Protein AF-A0A2N2FU62-F1 (afdb_monomer)

Mean predicted aligned error: 11.65 Å

Solvent-accessible surface area (backbone atoms only — not comparable to full-atom values): 15126 Å² total; per-residue (Å²): 120,69,73,62,53,56,52,51,51,52,54,49,52,50,53,52,50,52,51,48,51,49,53,50,55,58,58,65,57,74,70,70,48,74,64,57,56,48,52,53,48,53,50,50,37,50,53,39,32,54,50,44,35,50,51,26,53,50,47,27,60,74,50,65,69,81,57,49,73,71,54,50,51,53,37,38,52,51,37,45,53,52,37,53,61,46,56,58,39,84,78,46,96,45,69,74,48,52,36,53,35,29,31,48,53,50,43,46,34,55,15,27,51,54,14,50,56,50,45,53,51,35,32,50,76,69,76,41,76,83,61,73,75,76,80,81,58,94,85,60,53,70,75,55,53,54,52,50,52,55,49,52,53,50,50,51,52,52,51,58,27,64,53,52,62,64,55,43,39,30,34,44,53,43,63,45,69,68,47,39,76,63,62,61,60,87,86,38,42,64,30,49,43,57,35,48,50,16,42,33,35,45,43,17,37,53,46,30,49,56,50,52,54,47,47,63,77,40,41,66,64,40,49,53,55,42,50,60,50,51,48,50,55,50,49,54,48,49,50,55,47,69,74,60,59,84,81,52,75,64,61,56,50,51,52,51,52,52,53,48,46,41,36,58,48,50,48,22,48,51,49,49,50,59,52,50,54,62,64,72,76,111

Nearest PDB structures (foldseek):
  8iyj-assembly1_W7  TM=1.424E-01  e=5.070E-01  Mus musculus
  8pr1-assembly1_A  TM=3.136E-01  e=6.709E+00  Homo sapiens
  9crw-assembly1_G  TM=2.145E-01  e=3.317E+00  Candida albicans
  8rjd-assembly1_7  TM=2.023E-01  e=7.031E+00  Canis lupus familiaris
  6h2x-assembly1_A  TM=1.216E-01  e=4.002E+00  Escherichia coli K-12

Sequence (282 aa):
MENSFNAALQQLNGKIEDLRQQKQAAASGTVSSPAAHAEERVRRMGEAHARILNDILAMHRKLATGIDPPTLDALATFLQECVEKVAKERSVPEVMLCCRSSILRRFHHEAGGGAWDEMERQLAAQNEAWPETTQRDPIEEEAGFERRRQLKYREMKNDFVNYELARSAQLIRGIERAWQADYPEPGTPLWRELVLEGVATALRARILQGYYERLLANKEKIVTRATELVGRELGALQAVLAEKNLTSLEDAHRVAITSGRVLDEVIPEIAWQVIREESAGR

Foldseek 3Di:
DVVVVVVVVVVVVVVVVVVVVVVVVVVVPDPCPPVNVVVVLVVLLVVLLVVLQVLLQVVCVLLVVVQHPVLLVVLLVLLVVLVVLLVVCVVDVDLVSLLVNLLLLLLLLVLLLVLVVVLCVSCVVSVHDQFDPDDDDPPDDPVVSVVVSVVVVVVVSVCSSNDDSVVLSCLLSVNPPVCSVPPDDPPDSVNRNSSSSNNSSSSSSVSSVVLVVVCVVCVVVLVVVLCVVVVVLVVVLVVVCVVPVPPDPVNVVVVVVSSSCSSNPVSSVSSVVSSVVVVVVD

Secondary structure (DSSP, 8-state):
-HHHHHHHHHHHHHHHHHHHHHHHHHHTS----HHHHHHHHHHHHHHHHHHHHHHHHHHHHHTT----HHHHHHHHHHHHHHHHHHHGGGG---HHHHHHHHHHHHHHHHHHHHHHHHHHHHHHHTT-------PPPTT--HHHHHHHHHHHHHHHHHHHHT--HHHHHHHTTT--HHHHHSPPPTTSHHHHHHHHHHHHHHHHHHHHHHHHHHHHHTHHHHHHHHHHHHHHHHHHHHHHHHHHT--SHHHHHHHHHHHHHIIIIIHHHHHHHHHHHHHH--

pLDDT: mean 82.32, std 13.34, range [43.38, 98.25]

Structure (mmCIF, N/CA/C/O backbone):
data_AF-A0A2N2FU62-F1
#
_entry.id   AF-A0A2N2FU62-F1
#
loop_
_atom_site.group_PDB
_atom_site.id
_atom_site.type_symbol
_atom_site.label_atom_id
_atom_site.label_alt_id
_atom_site.label_comp_id
_atom_site.label_asym_id
_atom_site.label_entity_id
_atom_site.label_seq_id
_atom_site.pdbx_PDB_ins_code
_atom_site.Cartn_x
_atom_site.Cartn_y
_atom_site.Cartn_z
_atom_site.occupancy
_atom_site.B_iso_or_equiv
_atom_site.auth_seq_id
_atom_site.auth_comp_id
_atom_site.auth_asym_id
_atom_site.auth_atom_id
_atom_site.pdbx_PDB_model_num
ATOM 1 N N . MET A 1 1 ? 78.244 31.859 -0.553 1.00 52.00 1 MET A N 1
ATOM 2 C CA . MET A 1 1 ? 77.155 30.854 -0.538 1.00 52.00 1 MET A CA 1
ATOM 3 C C . MET A 1 1 ? 75.778 31.460 -0.243 1.00 52.00 1 MET A C 1
ATOM 5 O O . MET A 1 1 ? 74.803 30.921 -0.742 1.00 52.00 1 MET A O 1
ATOM 9 N N . GLU A 1 2 ? 75.666 32.599 0.452 1.00 50.94 2 GLU A N 1
ATOM 10 C CA . GLU A 1 2 ? 74.369 33.240 0.772 1.00 50.94 2 GLU A CA 1
ATOM 11 C C . GLU A 1 2 ? 73.586 33.780 -0.445 1.00 50.94 2 GLU A C 1
ATOM 13 O O . GLU A 1 2 ? 72.358 33.706 -0.473 1.00 50.94 2 GLU A O 1
ATOM 18 N N . ASN A 1 3 ? 74.268 34.220 -1.511 1.00 55.41 3 ASN A N 1
ATOM 19 C CA . ASN A 1 3 ? 73.603 34.748 -2.715 1.00 55.41 3 ASN A CA 1
ATOM 20 C C . ASN A 1 3 ? 72.809 33.692 -3.510 1.00 55.41 3 ASN A C 1
ATOM 22 O O . ASN A 1 3 ? 71.855 34.037 -4.202 1.00 55.41 3 ASN A O 1
ATOM 26 N N . SER A 1 4 ? 73.158 32.405 -3.392 1.00 61.41 4 SER A N 1
ATOM 27 C CA . SER A 1 4 ? 72.454 31.318 -4.092 1.00 61.41 4 SER A CA 1
ATOM 28 C C . SER A 1 4 ? 71.141 30.932 -3.409 1.00 61.41 4 SER A C 1
ATOM 30 O O . SER A 1 4 ? 70.218 30.469 -4.074 1.00 61.41 4 SER A O 1
ATOM 32 N N . PHE A 1 5 ? 71.050 31.115 -2.091 1.00 58.50 5 PHE A N 1
ATOM 33 C CA . PHE A 1 5 ? 69.865 30.758 -1.315 1.00 58.50 5 PHE A CA 1
ATOM 34 C C . PHE A 1 5 ? 68.773 31.827 -1.437 1.00 58.50 5 PHE A C 1
ATOM 36 O O . PHE A 1 5 ? 67.608 31.503 -1.659 1.00 58.50 5 PHE A O 1
ATOM 43 N N . ASN A 1 6 ? 69.157 33.108 -1.414 1.00 68.81 6 ASN A N 1
ATOM 44 C CA . ASN A 1 6 ? 68.218 34.211 -1.636 1.00 68.81 6 ASN A CA 1
ATOM 45 C C . ASN A 1 6 ? 67.624 34.207 -3.054 1.00 68.81 6 ASN A C 1
ATOM 47 O O . ASN A 1 6 ? 66.432 34.462 -3.215 1.00 68.81 6 ASN A O 1
ATOM 51 N N . ALA A 1 7 ? 68.411 33.839 -4.071 1.00 74.19 7 ALA A N 1
ATOM 52 C CA . ALA A 1 7 ? 67.906 33.668 -5.434 1.00 74.19 7 ALA A CA 1
ATOM 53 C C . ALA A 1 7 ? 66.892 32.511 -5.538 1.00 74.19 7 ALA A C 1
ATOM 55 O O . ALA A 1 7 ? 65.864 32.639 -6.206 1.00 74.19 7 ALA A O 1
ATOM 56 N N . ALA A 1 8 ? 67.137 31.404 -4.827 1.00 72.00 8 ALA A N 1
ATOM 57 C CA . ALA A 1 8 ? 66.212 30.275 -4.769 1.00 72.00 8 ALA A CA 1
ATOM 58 C C . ALA A 1 8 ? 64.900 30.632 -4.044 1.00 72.00 8 ALA A C 1
ATOM 60 O O . ALA A 1 8 ? 63.825 30.253 -4.506 1.00 72.00 8 ALA A O 1
ATOM 61 N N . LEU A 1 9 ? 64.963 31.415 -2.961 1.00 69.06 9 LEU A N 1
ATOM 62 C CA . LEU A 1 9 ? 63.772 31.901 -2.255 1.00 69.06 9 LEU A CA 1
ATOM 63 C C . LEU A 1 9 ? 62.946 32.879 -3.097 1.00 69.06 9 LEU A C 1
ATOM 65 O O . LEU A 1 9 ? 61.718 32.810 -3.077 1.00 69.06 9 LEU A O 1
ATOM 69 N N . GLN A 1 10 ? 63.587 33.751 -3.878 1.00 77.06 10 GLN A N 1
ATOM 70 C CA . GLN A 1 10 ? 62.874 34.644 -4.795 1.00 77.06 10 GLN A CA 1
ATOM 71 C C . GLN A 1 10 ? 62.179 33.876 -5.924 1.00 77.06 10 GLN A C 1
ATOM 73 O O . GLN A 1 10 ? 61.022 34.162 -6.227 1.00 77.06 10 GLN A O 1
ATOM 78 N N . GLN A 1 11 ? 62.827 32.856 -6.497 1.00 79.81 11 GLN A N 1
ATOM 79 C CA . GLN A 1 11 ? 62.178 31.979 -7.478 1.00 79.81 11 GLN A CA 1
ATOM 80 C C . GLN A 1 11 ? 61.025 31.170 -6.876 1.00 79.81 11 GLN A C 1
ATOM 82 O O . GLN A 1 11 ? 60.003 30.978 -7.536 1.00 79.81 11 GLN A O 1
ATOM 87 N N . LEU A 1 12 ? 61.165 30.703 -5.632 1.00 75.56 12 LEU A N 1
ATOM 88 C CA . LEU A 1 12 ? 60.104 29.976 -4.939 1.00 75.56 12 LEU A CA 1
ATOM 89 C C . LEU A 1 12 ? 58.898 30.885 -4.669 1.00 75.56 12 LEU A C 1
ATOM 91 O O . LEU A 1 12 ? 57.770 30.491 -4.947 1.00 75.56 12 LEU A O 1
ATOM 95 N N . ASN A 1 13 ? 59.133 32.114 -4.204 1.00 73.62 13 ASN A N 1
ATOM 96 C CA . ASN A 1 13 ? 58.072 33.094 -3.973 1.00 73.62 13 ASN A CA 1
ATOM 97 C C . ASN A 1 13 ? 57.379 33.511 -5.276 1.00 73.62 13 ASN A C 1
ATOM 99 O O . ASN A 1 13 ? 56.156 33.602 -5.291 1.00 73.62 13 ASN A O 1
ATOM 103 N N . GLY A 1 14 ? 58.127 33.672 -6.374 1.00 82.88 14 GLY A N 1
ATOM 104 C CA . GLY A 1 14 ? 57.550 33.904 -7.702 1.00 82.88 14 GLY A CA 1
ATOM 105 C C . GLY A 1 14 ? 56.628 32.762 -8.137 1.00 82.88 14 GLY A C 1
ATOM 106 O O . GLY A 1 14 ? 55.477 32.999 -8.482 1.00 82.88 14 GLY A O 1
ATOM 107 N N . LYS A 1 15 ? 57.074 31.505 -7.996 1.00 80.88 15 LYS A N 1
ATOM 108 C CA . LYS A 1 15 ? 56.244 30.328 -8.310 1.00 80.88 15 LYS A CA 1
ATOM 109 C C . LYS A 1 15 ? 55.014 30.192 -7.410 1.00 80.88 15 LYS A C 1
ATOM 111 O O . LYS A 1 15 ? 53.978 29.723 -7.872 1.00 80.88 15 LYS A O 1
ATOM 116 N N . ILE A 1 16 ? 55.117 30.559 -6.132 1.00 75.62 16 ILE A N 1
ATOM 117 C CA . ILE A 1 16 ? 53.976 30.557 -5.204 1.00 75.62 16 ILE A CA 1
ATOM 118 C C . ILE A 1 16 ? 52.949 31.609 -5.627 1.00 75.62 16 ILE A C 1
ATOM 120 O O . ILE A 1 16 ? 51.749 31.336 -5.574 1.00 75.62 16 ILE A O 1
ATOM 124 N N . GLU A 1 17 ? 53.403 32.779 -6.067 1.00 77.44 17 GLU A N 1
ATOM 125 C CA . GLU A 1 17 ? 52.515 33.847 -6.512 1.00 77.44 17 GLU A CA 1
ATOM 126 C C . GLU A 1 17 ? 51.862 33.515 -7.859 1.00 77.44 17 GLU A C 1
ATOM 128 O O . GLU A 1 17 ? 50.651 33.674 -7.997 1.00 77.44 17 GLU A O 1
ATOM 133 N N . ASP A 1 18 ? 52.600 32.904 -8.789 1.00 79.38 18 ASP A N 1
ATOM 134 C CA . ASP A 1 18 ? 52.051 32.380 -10.046 1.00 79.38 18 ASP A CA 1
ATOM 135 C C . ASP A 1 18 ? 51.005 31.281 -9.792 1.00 79.38 18 ASP A C 1
ATOM 137 O O . ASP A 1 18 ? 49.941 31.271 -10.410 1.00 79.38 18 ASP A O 1
ATOM 141 N N . LEU A 1 19 ? 51.253 30.378 -8.834 1.00 74.00 19 LEU A N 1
ATOM 142 C CA . LEU A 1 19 ? 50.283 29.354 -8.427 1.00 74.00 19 LEU A CA 1
ATOM 143 C C . LEU A 1 19 ? 49.054 29.963 -7.742 1.00 74.00 19 LEU A C 1
ATOM 145 O O . LEU A 1 19 ? 47.944 29.461 -7.922 1.00 74.00 19 LEU A O 1
ATOM 149 N N . ARG A 1 20 ? 49.213 31.047 -6.974 1.00 72.25 20 ARG A N 1
ATOM 150 C CA . ARG A 1 20 ? 48.085 31.787 -6.387 1.00 72.25 20 ARG A CA 1
ATOM 151 C C . ARG A 1 20 ? 47.267 32.503 -7.450 1.00 72.25 20 ARG A C 1
ATOM 153 O O . ARG A 1 20 ? 46.043 32.413 -7.399 1.00 72.25 20 ARG A O 1
ATOM 160 N N . GLN A 1 21 ? 47.915 33.135 -8.424 1.00 73.00 21 GLN A N 1
ATOM 161 C CA . GLN A 1 21 ? 47.249 33.792 -9.546 1.00 73.00 21 GLN A CA 1
ATOM 162 C C . GLN A 1 21 ? 46.560 32.779 -10.464 1.00 73.00 21 GLN A C 1
ATOM 164 O O . GLN A 1 21 ? 45.421 33.008 -10.856 1.00 73.00 21 GLN A O 1
ATOM 169 N N . GLN A 1 22 ? 47.160 31.613 -10.723 1.00 69.81 22 GLN A N 1
ATOM 170 C CA . GLN A 1 22 ? 46.500 30.515 -11.438 1.00 69.81 22 GLN A CA 1
ATOM 171 C C . GLN A 1 22 ? 45.321 29.941 -10.651 1.00 69.81 22 GLN A C 1
ATOM 173 O O . GLN A 1 22 ? 44.282 29.656 -11.238 1.00 69.81 22 GLN A O 1
ATOM 178 N N . LYS A 1 23 ? 45.429 29.812 -9.323 1.00 67.00 23 LYS A N 1
ATOM 179 C CA . LYS A 1 23 ? 44.325 29.345 -8.472 1.00 67.00 23 LYS A CA 1
ATOM 180 C C . LYS A 1 23 ? 43.195 30.377 -8.378 1.00 67.00 23 LYS A C 1
ATOM 182 O O . LYS A 1 23 ? 42.033 29.987 -8.345 1.00 67.00 23 LYS A O 1
ATOM 187 N N . GLN A 1 24 ? 43.510 31.673 -8.385 1.00 62.44 24 GLN A N 1
ATOM 188 C CA . GLN A 1 24 ? 42.523 32.752 -8.478 1.00 62.44 24 GLN A CA 1
ATOM 189 C C . GLN A 1 24 ? 41.897 32.837 -9.874 1.00 62.44 24 GLN A C 1
ATOM 191 O O . GLN A 1 24 ? 40.687 32.973 -9.968 1.00 62.44 24 GLN A O 1
ATOM 196 N N . ALA A 1 25 ? 42.663 32.671 -10.953 1.00 58.34 25 ALA A N 1
ATOM 197 C CA . ALA A 1 25 ? 42.137 32.616 -12.317 1.00 58.34 25 ALA A CA 1
ATOM 198 C C . ALA A 1 25 ? 41.270 31.365 -12.557 1.00 58.34 25 ALA A C 1
ATOM 200 O O . ALA A 1 25 ? 40.240 31.453 -13.219 1.00 58.34 25 ALA A O 1
ATOM 201 N N . ALA A 1 26 ? 41.627 30.225 -11.954 1.00 55.66 26 ALA A N 1
ATOM 202 C CA . ALA A 1 26 ? 40.809 29.012 -11.940 1.00 55.66 26 ALA A CA 1
ATOM 203 C C . ALA A 1 26 ? 39.547 29.166 -11.071 1.00 55.66 26 ALA A C 1
ATOM 205 O O . ALA A 1 26 ? 38.505 28.620 -11.419 1.00 55.66 26 ALA A O 1
ATOM 206 N N . ALA A 1 27 ? 39.603 29.947 -9.985 1.00 52.25 27 ALA A N 1
ATOM 207 C CA . ALA A 1 27 ? 38.429 30.322 -9.190 1.00 52.25 27 ALA A CA 1
ATOM 208 C C . ALA A 1 27 ? 37.544 31.382 -9.881 1.00 52.25 27 ALA A C 1
ATOM 210 O O . ALA A 1 27 ? 36.356 31.466 -9.589 1.00 52.25 27 ALA A O 1
ATOM 211 N N . SER A 1 28 ? 38.089 32.154 -10.824 1.00 49.56 28 SER A N 1
ATOM 212 C CA . SER A 1 28 ? 37.343 33.065 -11.707 1.00 49.56 28 SER A CA 1
ATOM 213 C C . SER A 1 28 ? 36.690 32.349 -12.898 1.00 49.56 28 SER A C 1
ATOM 215 O O . SER A 1 28 ? 35.919 32.959 -13.640 1.00 49.56 28 SER A O 1
ATOM 217 N N . GLY A 1 29 ? 36.958 31.052 -13.083 1.00 48.25 29 GLY A N 1
ATOM 218 C CA . GLY A 1 29 ? 36.227 30.187 -14.000 1.00 48.25 29 GLY A CA 1
ATOM 219 C C . GLY A 1 29 ? 34.838 29.885 -13.446 1.00 48.25 29 GLY A C 1
ATOM 220 O O . GLY A 1 29 ? 34.670 28.925 -12.709 1.00 48.25 29 GLY A O 1
ATOM 221 N N . THR A 1 30 ? 33.864 30.732 -13.789 1.00 51.00 30 THR A N 1
ATOM 222 C CA . THR A 1 30 ? 32.414 30.568 -13.565 1.00 51.00 30 THR A CA 1
ATOM 223 C C . THR A 1 30 ? 32.068 29.821 -12.273 1.00 51.00 30 THR A C 1
ATOM 225 O O . THR A 1 30 ? 31.611 28.677 -12.300 1.00 51.00 30 THR A O 1
ATOM 228 N N . VAL A 1 31 ? 32.254 30.474 -11.122 1.00 46.09 31 VAL A N 1
ATOM 229 C CA . VAL A 1 31 ? 31.612 30.020 -9.883 1.00 46.09 31 VAL A CA 1
ATOM 230 C C . VAL A 1 31 ? 30.110 30.163 -10.112 1.00 46.09 31 VAL A C 1
ATOM 232 O O . VAL A 1 31 ? 29.552 31.252 -9.983 1.00 46.09 31 VAL A O 1
ATOM 235 N N . SER A 1 32 ? 29.453 29.075 -10.520 1.00 55.50 32 SER A N 1
ATOM 236 C CA . SER A 1 32 ? 28.001 28.996 -10.439 1.00 55.50 32 SER A CA 1
ATOM 237 C C . SER A 1 32 ? 27.632 29.319 -8.998 1.00 55.50 32 SER A C 1
ATOM 239 O O . SER A 1 32 ? 28.119 28.688 -8.057 1.00 55.50 32 SER A O 1
ATOM 241 N N . SER A 1 33 ? 26.832 30.368 -8.822 1.00 66.50 33 SER A N 1
ATOM 242 C CA . SER A 1 33 ? 26.353 30.772 -7.506 1.00 66.50 33 SER A CA 1
ATOM 243 C C . SER A 1 33 ? 25.746 29.551 -6.796 1.00 66.50 33 SER A C 1
ATOM 245 O O . SER A 1 33 ? 25.088 28.740 -7.455 1.00 66.50 33 SER A O 1
ATOM 247 N N . PRO A 1 34 ? 25.897 29.402 -5.469 1.00 66.12 34 PRO A N 1
ATOM 248 C CA . PRO A 1 34 ? 25.174 28.389 -4.699 1.00 66.12 34 PRO A CA 1
ATOM 249 C C . PRO A 1 34 ? 23.669 28.344 -5.021 1.00 66.12 34 PRO A C 1
ATOM 251 O O . PRO A 1 34 ? 23.074 27.270 -4.995 1.00 66.12 34 PRO A O 1
ATOM 254 N N . ALA A 1 35 ? 23.080 29.485 -5.405 1.00 70.69 35 ALA A N 1
ATOM 255 C CA . ALA A 1 35 ? 21.709 29.580 -5.903 1.00 70.69 35 ALA A CA 1
ATOM 256 C C . ALA A 1 35 ? 21.507 28.880 -7.263 1.00 70.69 35 ALA A C 1
ATOM 258 O O . ALA A 1 35 ? 20.583 28.087 -7.397 1.00 70.69 35 ALA A O 1
ATOM 259 N N . ALA A 1 36 ? 22.408 29.069 -8.232 1.00 72.19 36 ALA A N 1
ATOM 260 C CA . ALA A 1 36 ? 22.348 28.403 -9.539 1.00 72.19 36 ALA A CA 1
ATOM 261 C C . ALA A 1 36 ? 22.524 26.877 -9.418 1.00 72.19 36 ALA A C 1
ATOM 263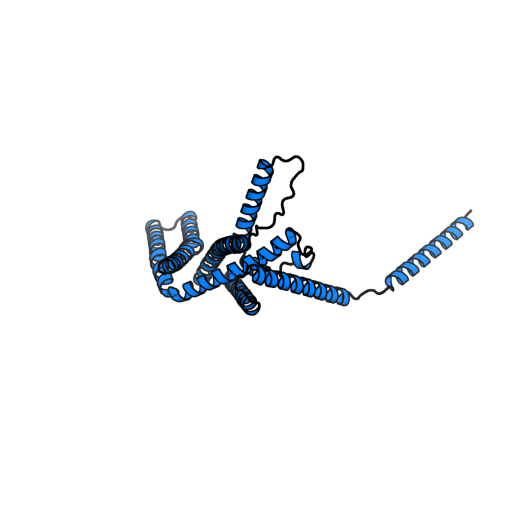 O O . ALA A 1 36 ? 21.843 26.103 -10.089 1.00 72.19 36 ALA A O 1
ATOM 264 N N . HIS A 1 37 ? 23.388 26.422 -8.505 1.00 72.19 37 HIS A N 1
ATOM 265 C CA . HIS A 1 37 ? 23.520 24.996 -8.190 1.00 72.19 37 HIS A CA 1
ATOM 266 C C . HIS A 1 37 ? 22.289 24.416 -7.476 1.00 72.19 37 HIS A C 1
ATOM 268 O O . HIS A 1 37 ? 21.992 23.230 -7.640 1.00 72.19 37 HIS A O 1
ATOM 274 N N . ALA A 1 38 ? 21.584 25.217 -6.674 1.00 75.62 38 ALA A N 1
ATOM 275 C CA . ALA A 1 38 ? 20.338 24.809 -6.033 1.00 75.62 38 ALA A CA 1
ATOM 276 C C . ALA A 1 38 ? 19.184 24.727 -7.046 1.00 75.62 38 ALA A C 1
ATOM 278 O O . ALA A 1 38 ? 18.473 23.724 -7.069 1.00 75.62 38 ALA A O 1
ATOM 279 N N . GLU A 1 39 ? 19.045 25.721 -7.923 1.00 80.62 39 GLU A N 1
ATOM 280 C CA . GLU A 1 39 ? 18.038 25.751 -8.992 1.00 80.62 39 GLU A CA 1
ATOM 281 C C . GLU A 1 39 ? 18.207 24.584 -9.969 1.00 80.62 39 GLU A C 1
ATOM 283 O O . GLU A 1 39 ? 17.247 23.865 -10.248 1.00 80.62 39 GLU A O 1
ATOM 288 N N . GLU A 1 40 ? 19.435 24.316 -10.417 1.00 79.50 40 GLU A N 1
ATOM 289 C CA . GLU A 1 40 ? 19.724 23.184 -11.304 1.00 79.50 40 GLU A CA 1
ATOM 290 C C . GLU A 1 40 ? 19.412 21.834 -10.636 1.00 79.50 40 GLU A C 1
ATOM 292 O O . GLU A 1 40 ? 18.930 20.905 -11.287 1.00 79.50 40 GLU A O 1
ATOM 297 N N . ARG A 1 41 ? 19.627 21.718 -9.319 1.00 77.50 41 ARG A N 1
ATOM 298 C CA . ARG A 1 41 ? 19.262 20.514 -8.561 1.00 77.50 41 ARG A CA 1
ATOM 299 C C . ARG A 1 41 ? 17.749 20.328 -8.500 1.00 77.50 41 ARG A C 1
ATOM 301 O O . ARG A 1 41 ? 17.273 19.224 -8.749 1.00 77.50 41 ARG A O 1
ATOM 308 N N . VAL A 1 42 ? 17.001 21.394 -8.210 1.00 81.06 42 VAL A N 1
ATOM 309 C CA . VAL A 1 42 ? 15.529 21.370 -8.194 1.00 81.06 42 VAL A CA 1
ATOM 310 C C . VAL A 1 42 ? 14.981 21.003 -9.574 1.00 81.06 42 VAL A C 1
ATOM 312 O O . VAL A 1 42 ? 14.097 20.152 -9.665 1.00 81.06 42 VAL A O 1
ATOM 315 N N . ARG A 1 43 ? 15.547 21.568 -10.649 1.00 82.94 43 ARG A N 1
ATOM 316 C CA . ARG A 1 43 ? 15.161 21.248 -12.030 1.00 82.94 43 ARG A CA 1
ATOM 317 C C . ARG A 1 43 ? 15.363 19.765 -12.346 1.00 82.94 43 ARG A C 1
ATOM 319 O O . ARG A 1 43 ? 14.419 19.108 -12.774 1.00 82.94 43 ARG A O 1
ATOM 326 N N . ARG A 1 44 ? 16.554 19.216 -12.071 1.00 79.94 44 ARG A N 1
ATOM 327 C CA . ARG A 1 44 ? 16.853 17.788 -12.302 1.00 79.94 44 ARG A CA 1
ATOM 328 C C . ARG A 1 44 ? 15.938 16.861 -11.508 1.00 79.94 44 ARG A C 1
ATOM 330 O O . ARG A 1 44 ? 15.476 15.861 -12.047 1.00 79.94 44 ARG A O 1
ATOM 337 N N . MET A 1 45 ? 15.647 17.201 -10.252 1.00 79.06 45 MET A N 1
ATOM 338 C CA . MET A 1 45 ? 14.704 16.435 -9.431 1.00 79.06 45 MET A CA 1
ATOM 339 C C . MET A 1 45 ? 13.285 16.474 -10.014 1.00 79.06 45 MET A C 1
ATOM 341 O O . MET A 1 45 ? 12.612 15.446 -10.044 1.00 79.06 45 MET A O 1
ATOM 345 N N . GLY A 1 46 ? 12.845 17.632 -10.517 1.00 82.25 46 GLY A N 1
ATOM 346 C CA . GLY A 1 46 ? 11.555 17.780 -11.193 1.00 82.25 46 GLY A CA 1
ATOM 347 C C . GLY A 1 46 ? 11.457 16.946 -12.473 1.00 82.25 46 GLY A C 1
ATOM 348 O O . GLY A 1 46 ? 10.462 16.253 -12.678 1.00 82.25 46 GLY A O 1
ATOM 349 N N . GLU A 1 47 ? 12.505 16.949 -13.298 1.00 86.12 47 GLU A N 1
ATOM 350 C CA . GLU A 1 47 ? 12.581 16.146 -14.527 1.00 86.12 47 GLU A CA 1
ATOM 351 C C . GLU A 1 47 ? 12.586 14.644 -14.236 1.00 86.12 47 GLU A C 1
ATOM 353 O O . GLU A 1 47 ? 11.858 13.884 -14.879 1.00 86.12 47 GLU A O 1
ATOM 358 N N . ALA A 1 48 ? 13.354 14.212 -13.231 1.00 84.38 48 ALA A N 1
ATOM 359 C CA . ALA A 1 48 ? 13.366 12.823 -12.791 1.00 84.38 48 ALA A CA 1
ATOM 360 C C . ALA A 1 48 ? 11.982 12.387 -12.289 1.00 84.38 48 ALA A C 1
ATOM 362 O O . ALA A 1 48 ? 11.483 11.350 -12.717 1.00 84.38 48 ALA A O 1
ATOM 363 N N . HIS A 1 49 ? 11.331 13.198 -11.453 1.00 86.06 49 HIS A N 1
ATOM 364 C CA . HIS A 1 49 ? 9.991 12.911 -10.943 1.00 86.06 49 HIS A CA 1
ATOM 365 C C . HIS A 1 49 ? 8.948 12.823 -12.066 1.00 86.06 49 HIS A C 1
ATOM 367 O O . HIS A 1 49 ? 8.174 11.869 -12.103 1.00 86.06 49 HIS A O 1
ATOM 373 N N . ALA A 1 50 ? 8.958 13.759 -13.021 1.00 89.31 50 ALA A N 1
ATOM 374 C CA . ALA A 1 50 ? 8.048 13.723 -14.165 1.00 89.31 50 ALA A CA 1
ATOM 375 C C . ALA A 1 50 ? 8.237 12.453 -15.010 1.00 89.31 50 ALA A C 1
ATOM 377 O O . ALA A 1 50 ? 7.261 11.839 -15.440 1.00 89.31 50 ALA A O 1
ATOM 378 N N . ARG A 1 51 ? 9.489 12.028 -15.218 1.00 91.00 51 ARG A N 1
ATOM 379 C CA . ARG A 1 51 ? 9.806 10.779 -15.921 1.00 91.00 51 ARG A CA 1
ATOM 380 C C . ARG A 1 51 ? 9.276 9.554 -15.174 1.00 91.00 51 ARG A C 1
ATOM 382 O O . ARG A 1 51 ? 8.591 8.745 -15.788 1.00 91.00 51 ARG A O 1
ATOM 389 N N . ILE A 1 52 ? 9.524 9.455 -13.866 1.00 91.94 52 ILE A N 1
ATOM 390 C CA . ILE A 1 52 ? 9.035 8.338 -13.041 1.00 91.94 52 ILE A CA 1
ATOM 391 C C . ILE A 1 52 ? 7.506 8.255 -13.098 1.00 91.94 52 ILE A C 1
ATOM 393 O O . ILE A 1 52 ? 6.945 7.184 -13.326 1.00 91.94 52 ILE A O 1
ATOM 397 N N . LEU A 1 53 ? 6.823 9.391 -12.934 1.00 93.31 53 LEU A N 1
ATOM 398 C CA . LEU A 1 53 ? 5.366 9.453 -12.991 1.00 93.31 53 LEU A CA 1
ATOM 399 C C . LEU A 1 53 ? 4.832 8.991 -14.354 1.00 93.31 53 LEU A C 1
ATOM 401 O O . LEU A 1 53 ? 3.863 8.235 -14.414 1.00 93.31 53 LEU A O 1
ATOM 405 N N . ASN A 1 54 ? 5.476 9.404 -15.446 1.00 95.12 54 ASN A N 1
ATOM 406 C CA . ASN A 1 54 ? 5.105 8.964 -16.790 1.00 95.12 54 ASN A CA 1
ATOM 407 C C . ASN A 1 54 ? 5.275 7.451 -16.974 1.00 95.12 54 ASN A C 1
ATOM 409 O O . ASN A 1 54 ? 4.404 6.823 -17.580 1.00 95.12 54 ASN A O 1
ATOM 413 N N . ASP A 1 55 ? 6.339 6.860 -16.426 1.00 95.69 55 ASP A N 1
ATOM 414 C CA . ASP A 1 55 ? 6.576 5.415 -16.482 1.00 95.69 55 ASP A CA 1
ATOM 415 C C . ASP A 1 55 ? 5.532 4.638 -15.660 1.00 95.69 55 ASP A C 1
ATOM 417 O O . ASP A 1 55 ? 4.979 3.646 -16.144 1.00 95.69 55 ASP A O 1
ATOM 421 N N . ILE A 1 56 ? 5.167 5.136 -14.472 1.00 96.12 56 ILE A N 1
ATOM 422 C CA . ILE A 1 56 ? 4.069 4.593 -13.649 1.00 96.12 56 ILE A CA 1
ATOM 423 C C . ILE A 1 56 ? 2.740 4.645 -14.417 1.00 96.12 56 ILE A C 1
ATOM 425 O O . ILE A 1 56 ? 2.039 3.638 -14.523 1.00 96.12 56 ILE A O 1
ATOM 429 N N . LEU A 1 57 ? 2.399 5.786 -15.022 1.00 96.94 57 LEU A N 1
ATOM 430 C CA . LEU A 1 57 ? 1.172 5.945 -15.813 1.00 96.94 57 LEU A CA 1
ATOM 431 C C . LEU A 1 57 ? 1.170 5.082 -17.085 1.00 96.94 57 LEU A C 1
ATOM 433 O O . LEU A 1 57 ? 0.129 4.568 -17.504 1.00 96.94 57 LEU A O 1
ATOM 437 N N . ALA A 1 58 ? 2.323 4.906 -17.730 1.00 96.81 58 ALA A N 1
ATOM 438 C CA . ALA A 1 58 ? 2.467 3.986 -18.852 1.00 96.81 58 ALA A CA 1
ATOM 439 C C . ALA A 1 58 ? 2.235 2.535 -18.409 1.00 96.81 58 ALA A C 1
ATOM 441 O O . ALA A 1 58 ? 1.501 1.806 -19.081 1.00 96.81 58 ALA A O 1
ATOM 442 N N . MET A 1 59 ? 2.774 2.138 -17.255 1.00 96.19 59 MET A N 1
ATOM 443 C CA . MET A 1 59 ? 2.566 0.803 -16.699 1.00 96.19 59 MET A CA 1
ATOM 444 C C . MET A 1 59 ? 1.110 0.571 -16.277 1.00 96.19 59 MET A C 1
ATOM 446 O O . MET A 1 59 ? 0.559 -0.488 -16.570 1.00 96.19 59 MET A O 1
ATOM 450 N N . HIS A 1 60 ? 0.438 1.572 -15.697 1.00 97.19 60 HIS A N 1
ATOM 451 C CA . HIS A 1 60 ? -0.996 1.500 -15.395 1.00 97.19 60 HIS A CA 1
ATOM 452 C C . HIS A 1 60 ? -1.850 1.187 -16.628 1.00 97.19 60 HIS A C 1
ATOM 454 O O . HIS A 1 60 ? -2.782 0.379 -16.540 1.00 97.19 60 HIS A O 1
ATOM 460 N N . ARG A 1 61 ? -1.522 1.813 -17.769 1.00 97.06 61 ARG A N 1
ATOM 461 C CA . ARG A 1 61 ? -2.170 1.556 -19.064 1.00 97.06 61 ARG A CA 1
ATOM 462 C C . ARG A 1 61 ? -1.843 0.161 -19.587 1.00 97.06 61 ARG A C 1
ATOM 464 O O . ARG A 1 61 ? -2.754 -0.548 -19.999 1.00 97.06 61 ARG A O 1
ATOM 471 N N . LYS A 1 62 ? -0.570 -0.241 -19.532 1.00 96.25 62 LYS A N 1
ATOM 472 C CA . LYS A 1 62 ? -0.105 -1.561 -19.982 1.00 96.25 62 LYS A CA 1
ATOM 473 C C . LYS A 1 62 ? -0.786 -2.706 -19.228 1.00 96.25 62 LYS A C 1
ATOM 475 O O . LYS A 1 62 ? -1.227 -3.664 -19.846 1.00 96.25 62 LYS A O 1
ATOM 480 N N . LEU A 1 63 ? -0.902 -2.586 -17.908 1.00 95.94 63 LEU A N 1
ATOM 481 C CA . LEU A 1 63 ? -1.539 -3.587 -17.047 1.00 95.94 63 LEU A CA 1
ATOM 482 C C . LEU A 1 63 ? -3.070 -3.471 -17.005 1.00 95.94 63 LEU A C 1
ATOM 484 O O . LEU A 1 63 ? -3.714 -4.216 -16.273 1.00 95.94 63 LEU A O 1
ATOM 488 N N . ALA A 1 64 ? -3.658 -2.535 -17.762 1.00 95.38 64 ALA A N 1
ATOM 489 C CA . ALA A 1 64 ? -5.099 -2.286 -17.812 1.00 95.38 64 ALA A CA 1
ATOM 490 C C . ALA A 1 64 ? -5.744 -2.109 -16.421 1.00 95.38 64 ALA A C 1
ATOM 492 O O . ALA A 1 64 ? -6.868 -2.536 -16.173 1.00 95.38 64 ALA A O 1
ATOM 493 N N . THR A 1 65 ? -5.042 -1.436 -15.505 1.00 95.75 65 THR A N 1
ATOM 494 C CA . THR A 1 65 ? -5.473 -1.292 -14.098 1.00 95.75 65 THR A CA 1
ATOM 495 C C . THR A 1 65 ? -6.737 -0.443 -13.911 1.00 95.75 65 THR A C 1
ATOM 497 O O . THR A 1 65 ? -7.337 -0.452 -12.831 1.00 95.75 65 THR A O 1
ATOM 500 N N . GLY A 1 66 ? -7.112 0.335 -14.934 1.00 95.62 66 GLY A N 1
ATOM 501 C CA . GLY A 1 66 ? -8.209 1.305 -14.899 1.00 95.62 66 GLY A CA 1
ATOM 502 C C . GLY A 1 66 ? -7.901 2.593 -14.126 1.00 95.62 66 GLY A C 1
ATOM 503 O O . GLY A 1 66 ? -8.810 3.381 -13.904 1.00 95.62 66 GLY A O 1
ATOM 504 N N . ILE A 1 67 ? -6.653 2.807 -13.695 1.00 97.06 67 ILE A N 1
ATOM 505 C CA . ILE A 1 67 ? -6.228 4.035 -13.008 1.00 97.06 67 ILE A CA 1
ATOM 506 C C . ILE A 1 67 ? -5.658 5.002 -14.050 1.00 97.06 67 ILE A C 1
ATOM 508 O O . ILE A 1 67 ? -4.616 4.742 -14.654 1.00 97.06 67 ILE A O 1
ATOM 512 N N . ASP A 1 68 ? -6.368 6.105 -14.272 1.00 96.81 68 ASP A N 1
ATOM 513 C CA . ASP A 1 68 ? -5.950 7.215 -15.129 1.00 96.81 68 ASP A CA 1
ATOM 514 C C . ASP A 1 68 ? -5.251 8.324 -14.306 1.00 96.81 68 ASP A C 1
ATOM 516 O O . ASP A 1 68 ? -5.210 8.237 -13.074 1.00 96.81 68 ASP A O 1
ATOM 520 N N . PRO A 1 69 ? -4.657 9.359 -14.939 1.00 96.62 69 PRO A N 1
ATOM 521 C CA . PRO A 1 69 ? -3.942 10.399 -14.198 1.00 96.62 69 PRO A CA 1
ATOM 522 C C . PRO A 1 69 ? -4.803 11.133 -13.149 1.00 96.62 69 PRO A C 1
ATOM 524 O O . PRO A 1 69 ? -4.352 11.235 -12.009 1.00 96.62 69 PRO A O 1
ATOM 527 N N . PRO A 1 70 ? -6.047 11.572 -13.447 1.00 97.38 70 PRO A N 1
ATOM 528 C CA . PRO A 1 70 ? -6.912 12.185 -12.435 1.00 97.38 70 PRO A CA 1
ATOM 529 C C . PRO A 1 70 ? -7.216 11.261 -11.249 1.00 97.38 70 PRO A C 1
ATOM 531 O O . PRO A 1 70 ? -7.220 11.708 -10.101 1.00 97.38 70 PRO A O 1
ATOM 534 N N . THR A 1 71 ? -7.439 9.969 -11.505 1.00 97.44 71 THR A N 1
ATOM 535 C CA . THR A 1 71 ? -7.671 8.976 -10.450 1.00 97.44 71 THR A CA 1
ATOM 536 C C . THR A 1 71 ? -6.421 8.779 -9.602 1.00 97.44 71 THR A C 1
ATOM 538 O O . THR A 1 71 ? -6.514 8.780 -8.376 1.00 97.44 71 THR A O 1
ATOM 541 N N . LEU A 1 72 ? -5.244 8.651 -10.223 1.00 96.75 72 LEU A N 1
ATOM 542 C CA . LEU A 1 72 ? -3.974 8.542 -9.502 1.00 96.75 72 LEU A CA 1
ATOM 543 C C . LEU A 1 72 ? -3.755 9.755 -8.589 1.00 96.75 72 LEU A C 1
ATOM 545 O O . LEU A 1 72 ? -3.334 9.603 -7.442 1.00 96.75 72 LEU A O 1
ATOM 549 N N . ASP A 1 73 ? -4.099 10.949 -9.072 1.00 95.56 73 ASP A N 1
ATOM 550 C CA . ASP A 1 73 ? -3.979 12.178 -8.302 1.00 95.56 73 ASP A CA 1
ATOM 551 C C . ASP A 1 73 ? -4.932 12.233 -7.107 1.00 95.56 73 ASP A C 1
ATOM 553 O O . ASP A 1 73 ? -4.516 12.599 -6.005 1.00 95.56 73 ASP A O 1
ATOM 557 N N . ALA A 1 74 ? -6.187 11.823 -7.295 1.00 97.50 74 ALA A N 1
ATOM 558 C CA . ALA A 1 74 ? -7.153 11.718 -6.208 1.00 97.50 74 ALA A CA 1
ATOM 559 C C . ALA A 1 74 ? -6.704 10.699 -5.145 1.00 97.50 74 ALA A C 1
ATOM 561 O O . ALA A 1 74 ? -6.779 10.978 -3.948 1.00 97.50 74 ALA A O 1
ATOM 562 N N . LEU A 1 75 ? -6.175 9.548 -5.572 1.00 97.81 75 LEU A N 1
ATOM 563 C CA . LEU A 1 75 ? -5.655 8.508 -4.681 1.00 97.81 75 LEU A CA 1
ATOM 564 C C . LEU A 1 75 ? -4.420 8.971 -3.897 1.00 97.81 75 LEU A C 1
ATOM 566 O O . LEU A 1 75 ? -4.296 8.669 -2.708 1.00 97.81 75 LEU A O 1
ATOM 570 N N . ALA A 1 76 ? -3.523 9.727 -4.531 1.00 95.56 76 ALA A N 1
ATOM 571 C CA . ALA A 1 76 ? -2.358 10.300 -3.866 1.00 95.56 76 ALA A CA 1
ATOM 572 C C . ALA A 1 76 ? -2.766 11.327 -2.799 1.00 95.56 76 ALA A C 1
ATOM 574 O O . ALA A 1 76 ? -2.264 11.278 -1.674 1.00 95.56 76 ALA A O 1
ATOM 575 N N . THR A 1 77 ? -3.721 12.209 -3.117 1.00 96.38 77 THR A N 1
ATOM 576 C CA . THR A 1 77 ? -4.294 13.158 -2.148 1.00 96.38 77 THR A CA 1
ATOM 577 C C . THR A 1 77 ? -4.949 12.425 -0.980 1.00 96.38 77 THR A C 1
ATOM 579 O O . THR A 1 77 ? -4.672 12.743 0.174 1.00 96.38 77 THR A O 1
ATOM 582 N N . PHE A 1 78 ? -5.740 11.386 -1.256 1.00 96.94 78 PHE A N 1
ATOM 583 C CA . PHE A 1 78 ? -6.359 10.560 -0.221 1.00 96.94 78 PHE A CA 1
ATOM 584 C C . PHE A 1 78 ? -5.323 9.938 0.731 1.00 96.94 78 PHE A C 1
ATOM 586 O O . PHE A 1 78 ? -5.472 10.034 1.951 1.00 96.94 78 PHE A O 1
ATOM 593 N N . LEU A 1 79 ? -4.240 9.348 0.207 1.00 96.00 79 LEU A N 1
ATOM 594 C CA . LEU A 1 79 ? -3.169 8.809 1.053 1.00 96.00 79 LEU A CA 1
ATOM 595 C C . LEU A 1 79 ? -2.525 9.896 1.919 1.00 96.00 79 LEU A C 1
ATOM 597 O O . LEU A 1 79 ? -2.289 9.662 3.105 1.00 96.00 79 LEU A O 1
ATOM 601 N N . GLN A 1 80 ? -2.277 11.080 1.359 1.00 95.06 80 GLN A N 1
ATOM 602 C CA . GLN A 1 80 ? -1.700 12.201 2.097 1.00 95.06 80 GLN A CA 1
ATOM 603 C C . GLN A 1 80 ? -2.614 12.663 3.244 1.00 95.06 80 GLN A C 1
ATOM 605 O O . GLN A 1 80 ? -2.149 12.842 4.370 1.00 95.06 80 GLN A O 1
ATOM 610 N N . GLU A 1 81 ? -3.924 12.762 3.012 1.00 93.69 81 GLU A N 1
ATOM 611 C CA . GLU A 1 81 ? -4.898 13.062 4.068 1.00 93.69 81 GLU A CA 1
ATOM 612 C C . GLU A 1 81 ? -4.908 11.991 5.167 1.00 93.69 81 GLU A C 1
ATOM 614 O O . GLU A 1 81 ? -5.027 12.301 6.356 1.00 93.69 81 GLU A O 1
ATOM 619 N N . CYS A 1 82 ? -4.785 10.716 4.794 1.00 93.12 82 CYS A N 1
ATOM 620 C CA . CYS A 1 82 ? -4.666 9.619 5.747 1.00 93.12 82 CYS A CA 1
ATOM 621 C C . CYS A 1 82 ? -3.388 9.749 6.598 1.00 93.12 82 CYS A C 1
ATOM 623 O O . CYS A 1 82 ? -3.455 9.558 7.813 1.00 93.12 82 CYS A O 1
ATOM 625 N N . VAL A 1 83 ? -2.250 10.131 6.004 1.00 92.12 83 VAL A N 1
ATOM 626 C CA . VAL A 1 83 ? -0.996 10.398 6.736 1.00 92.12 83 VAL A CA 1
ATOM 627 C C . VAL A 1 83 ? -1.183 11.525 7.746 1.00 92.12 83 VAL A C 1
ATOM 629 O O . VAL A 1 83 ? -0.801 11.383 8.906 1.00 92.12 83 VAL A O 1
ATOM 632 N N . GLU A 1 84 ? -1.810 12.628 7.343 1.00 89.19 84 GLU A N 1
ATOM 633 C CA . GLU A 1 84 ? -2.067 13.762 8.234 1.00 89.19 84 GLU A CA 1
ATOM 634 C C . GLU A 1 84 ? -2.990 13.395 9.399 1.00 89.19 84 GLU A C 1
ATOM 636 O O . GLU A 1 84 ? -2.764 13.836 10.529 1.00 89.19 84 GLU A O 1
ATOM 641 N N . LYS A 1 85 ? -4.011 12.566 9.147 1.00 84.50 85 LYS A N 1
ATOM 642 C CA . LYS A 1 85 ? -4.907 12.046 10.191 1.00 84.50 85 LYS A CA 1
ATOM 643 C C . LYS A 1 85 ? -4.131 11.221 11.224 1.00 84.50 85 LYS A C 1
ATOM 645 O O . LYS A 1 85 ? -4.325 11.442 12.414 1.00 84.50 85 LYS A O 1
ATOM 650 N N . VAL A 1 86 ? -3.218 10.352 10.781 1.00 83.69 86 VAL A N 1
ATOM 651 C CA . VAL A 1 86 ? -2.360 9.537 11.665 1.00 83.69 86 VAL A CA 1
ATOM 652 C C . VAL A 1 86 ? -1.314 10.388 12.400 1.00 83.69 86 VAL A C 1
ATOM 654 O O . VAL A 1 86 ? -1.003 10.129 13.558 1.00 83.69 86 VAL A O 1
ATOM 657 N N . ALA A 1 87 ? -0.757 11.425 11.768 1.00 78.19 87 ALA A N 1
ATOM 658 C CA . ALA A 1 87 ? 0.277 12.262 12.381 1.00 78.19 87 ALA A CA 1
ATOM 659 C C . ALA A 1 87 ? -0.250 13.118 13.550 1.00 78.19 87 ALA A C 1
ATOM 661 O O . ALA A 1 87 ? 0.456 13.288 14.547 1.00 78.19 87 ALA A O 1
ATOM 662 N N . LYS A 1 88 ? -1.495 13.615 13.459 1.00 67.62 88 LYS A N 1
ATOM 663 C CA . LYS A 1 88 ? -2.145 14.456 14.490 1.00 67.62 88 LYS A CA 1
ATOM 664 C C . LYS A 1 88 ? -2.318 13.757 15.850 1.00 67.62 88 LYS A C 1
ATOM 666 O O . LYS A 1 88 ? -2.480 14.428 16.867 1.00 67.62 88 LYS A O 1
ATOM 671 N N . GLU A 1 89 ? -2.208 12.433 15.903 1.00 56.94 89 GLU A N 1
ATOM 672 C CA . GLU A 1 89 ? -2.242 11.650 17.148 1.00 56.94 89 GLU A CA 1
ATOM 673 C C . GLU A 1 89 ? -0.999 11.771 18.006 1.00 56.94 89 GLU A C 1
ATOM 675 O O . GLU A 1 89 ? -1.100 11.724 19.228 1.00 56.94 89 GLU A O 1
ATOM 680 N N . ARG A 1 90 ? 0.180 11.954 17.398 1.00 56.19 90 ARG A N 1
ATOM 681 C CA . ARG A 1 90 ? 1.421 12.071 18.180 1.00 56.19 90 ARG A CA 1
ATOM 682 C C . ARG A 1 90 ? 1.412 13.309 19.086 1.00 56.19 90 ARG A C 1
ATOM 684 O O . ARG A 1 90 ? 2.220 13.384 20.004 1.00 56.19 90 ARG A O 1
ATOM 691 N N . SER A 1 91 ? 0.502 14.256 18.837 1.00 53.22 91 SER A N 1
ATOM 692 C CA . SER A 1 91 ? 0.350 15.498 19.598 1.00 53.22 91 SER A CA 1
ATOM 693 C C . SER A 1 91 ? -0.777 15.506 20.638 1.00 53.22 91 SER A C 1
ATOM 695 O O . SER A 1 91 ? -0.727 16.351 21.528 1.00 53.22 91 SER A O 1
ATOM 697 N N . VAL A 1 92 ? -1.780 14.615 20.564 1.00 52.28 92 VAL A N 1
ATOM 698 C CA . VAL A 1 92 ? -2.919 14.604 21.508 1.00 52.28 92 VAL A CA 1
ATOM 699 C C . VAL A 1 92 ? -3.354 13.158 21.797 1.00 52.28 92 VAL A C 1
ATOM 701 O O . VAL A 1 92 ? -3.862 12.500 20.888 1.00 52.28 92 VAL A O 1
ATOM 704 N N . PRO A 1 93 ? -3.211 12.652 23.040 1.00 58.81 93 PRO A N 1
ATOM 705 C CA . PRO A 1 93 ? -3.638 11.306 23.427 1.00 58.81 93 PRO A CA 1
ATOM 706 C C . PRO A 1 93 ? -5.160 11.248 23.636 1.00 58.81 93 PRO A C 1
ATOM 708 O O . PRO A 1 93 ? -5.657 10.969 24.725 1.00 58.81 93 PRO A O 1
ATOM 711 N N . GLU A 1 94 ? -5.922 11.556 22.590 1.00 71.75 94 GLU A N 1
ATOM 712 C CA . GLU A 1 94 ? -7.369 11.379 22.584 1.00 71.75 94 GLU A CA 1
ATOM 713 C C . GLU A 1 94 ? -7.691 9.971 22.073 1.00 71.75 94 GLU A C 1
ATOM 715 O O . GLU A 1 94 ? -7.347 9.612 20.948 1.00 71.75 94 GLU A O 1
ATOM 720 N N . VAL A 1 95 ? -8.377 9.172 22.895 1.00 71.31 95 VAL A N 1
ATOM 721 C CA . VAL A 1 95 ? -8.713 7.762 22.613 1.00 71.31 95 VAL A CA 1
ATOM 722 C C . VAL A 1 95 ? -9.333 7.573 21.224 1.00 71.31 95 VAL A C 1
ATOM 724 O O . VAL A 1 95 ? -8.986 6.644 20.497 1.00 71.31 95 VAL A O 1
ATOM 727 N N . MET A 1 96 ? -10.216 8.490 20.822 1.00 73.00 96 MET A N 1
ATOM 728 C CA . MET A 1 96 ? -10.885 8.441 19.522 1.00 73.00 96 MET A CA 1
ATOM 729 C C . MET A 1 96 ? -9.943 8.638 18.337 1.00 73.00 96 MET A C 1
ATOM 731 O O . MET A 1 96 ? -10.228 8.118 17.256 1.00 73.00 96 MET A O 1
ATOM 735 N N . LEU A 1 97 ? -8.857 9.391 18.514 1.00 75.06 97 LEU A N 1
ATOM 736 C CA . LEU A 1 97 ? -7.835 9.529 17.488 1.00 75.06 97 LEU A CA 1
ATOM 737 C C . LEU A 1 97 ? -7.070 8.206 17.376 1.00 75.06 97 LEU A C 1
ATOM 739 O O . LEU A 1 97 ? -7.151 7.588 16.321 1.00 75.06 97 LEU A O 1
ATOM 743 N N . CYS A 1 98 ? -6.523 7.677 18.479 1.00 77.56 98 CYS A N 1
ATOM 744 C CA . CYS A 1 98 ? -5.813 6.387 18.490 1.00 77.56 98 CYS A CA 1
ATOM 745 C C . CYS A 1 98 ? -6.594 5.268 17.776 1.00 77.56 98 CYS A C 1
ATOM 747 O O . CYS A 1 98 ? -6.056 4.610 16.889 1.00 77.56 98 CYS A O 1
ATOM 749 N N . CYS A 1 99 ? -7.892 5.116 18.068 1.00 80.69 99 CYS A N 1
ATOM 750 C CA . CYS A 1 99 ? -8.745 4.141 17.382 1.00 80.69 99 CYS A CA 1
ATOM 751 C C . CYS A 1 99 ? -8.766 4.327 15.857 1.00 80.69 99 CYS A C 1
ATOM 753 O O . CYS A 1 99 ? -8.681 3.356 15.108 1.00 80.69 99 CYS A O 1
ATOM 755 N N . ARG A 1 100 ? -8.911 5.569 15.374 1.00 83.56 100 ARG A N 1
ATOM 756 C CA . ARG A 1 100 ? -9.032 5.865 13.937 1.00 83.56 100 ARG A CA 1
ATOM 757 C C . ARG A 1 100 ? -7.762 5.504 13.180 1.00 83.56 100 ARG A C 1
ATOM 759 O O . ARG A 1 100 ? -7.857 4.947 12.089 1.00 83.56 100 ARG A O 1
ATOM 766 N N . SER A 1 101 ? -6.596 5.798 13.733 1.00 86.44 101 SER A N 1
ATOM 767 C CA . SER A 1 101 ? -5.320 5.434 13.115 1.00 86.44 101 SER A CA 1
ATOM 768 C C . SER A 1 101 ? -4.994 3.971 13.234 1.00 86.44 101 SER A C 1
ATOM 770 O O . SER A 1 101 ? -4.546 3.411 12.242 1.00 86.44 101 SER A O 1
ATOM 772 N N . SER A 1 102 ? -5.274 3.317 14.360 1.00 89.50 102 SER A N 1
ATOM 773 C CA . SER A 1 102 ? -5.071 1.870 14.459 1.00 89.50 102 SER A CA 1
ATOM 774 C C . SER A 1 102 ? -5.967 1.131 13.450 1.00 89.50 102 SER A C 1
ATOM 776 O O . SER A 1 102 ? -5.485 0.252 12.734 1.00 89.50 102 SER A O 1
ATOM 778 N N . ILE A 1 103 ? -7.220 1.577 13.256 1.00 92.19 103 ILE A N 1
ATOM 779 C CA . ILE A 1 103 ? -8.093 1.098 12.166 1.00 92.19 103 ILE A CA 1
ATOM 780 C C . ILE A 1 103 ? -7.457 1.372 10.794 1.00 92.19 103 ILE A C 1
ATOM 782 O O . ILE A 1 103 ? -7.368 0.473 9.959 1.00 92.19 103 ILE A O 1
ATOM 786 N N . LEU A 1 104 ? -7.001 2.603 10.546 1.00 93.38 104 LEU A N 1
ATOM 787 C CA . LEU A 1 104 ? -6.442 2.999 9.252 1.00 93.38 104 LEU A CA 1
ATOM 788 C C . LEU A 1 104 ? -5.148 2.242 8.912 1.00 93.38 104 LEU A C 1
ATOM 790 O O . LEU A 1 104 ? -4.976 1.830 7.768 1.00 93.38 104 LEU A O 1
ATOM 794 N N . ARG A 1 105 ? -4.264 2.016 9.890 1.00 92.69 105 ARG A N 1
ATOM 795 C CA . ARG A 1 105 ? -3.043 1.208 9.743 1.00 92.69 105 ARG A CA 1
ATOM 796 C C . ARG A 1 105 ? -3.391 -0.235 9.417 1.00 92.69 105 ARG A C 1
ATOM 798 O O . ARG A 1 105 ? -2.807 -0.796 8.493 1.00 92.69 105 ARG A O 1
ATOM 805 N N . ARG A 1 106 ? -4.377 -0.816 10.112 1.00 94.56 106 ARG A N 1
ATOM 806 C CA . ARG A 1 106 ? -4.841 -2.170 9.796 1.00 94.56 106 ARG A CA 1
ATOM 807 C C . ARG A 1 106 ? -5.383 -2.250 8.373 1.00 94.56 106 ARG A C 1
ATOM 809 O O . ARG A 1 106 ? -4.981 -3.132 7.624 1.00 94.56 106 ARG A O 1
ATOM 816 N N . PHE A 1 107 ? -6.240 -1.317 7.966 1.00 96.31 107 PHE A N 1
ATOM 817 C CA . PHE A 1 107 ? -6.778 -1.310 6.603 1.00 96.31 107 PHE A CA 1
ATOM 818 C C . PHE A 1 107 ? -5.703 -1.093 5.548 1.00 96.31 107 PHE A C 1
ATOM 820 O O . PHE A 1 107 ? -5.787 -1.679 4.476 1.00 96.31 107 PHE A O 1
ATOM 827 N N . HIS A 1 108 ? -4.702 -0.261 5.831 1.00 97.00 108 HIS A N 1
ATOM 828 C CA . HIS A 1 108 ? -3.580 -0.036 4.925 1.00 97.00 108 HIS A CA 1
ATOM 829 C C . HIS A 1 108 ? -2.746 -1.308 4.727 1.00 97.00 108 HIS A C 1
ATOM 831 O O . HIS A 1 108 ? -2.427 -1.633 3.584 1.00 97.00 108 HIS A O 1
ATOM 837 N N . HIS A 1 109 ? -2.490 -2.063 5.800 1.00 96.06 109 HIS A N 1
ATOM 838 C CA . HIS A 1 109 ? -1.830 -3.369 5.740 1.00 96.06 109 HIS A CA 1
ATOM 839 C C . HIS A 1 109 ? -2.635 -4.382 4.904 1.00 96.06 109 HIS A C 1
ATOM 841 O O . HIS A 1 109 ? -2.116 -4.962 3.951 1.00 96.06 109 HIS A O 1
ATOM 847 N N . GLU A 1 110 ? -3.932 -4.534 5.190 1.00 96.75 110 GLU A N 1
ATOM 848 C CA . GLU A 1 110 ? -4.829 -5.444 4.453 1.00 96.75 110 GLU A CA 1
ATOM 849 C C . GLU A 1 110 ? -4.977 -5.036 2.976 1.00 96.75 110 GLU A C 1
ATOM 851 O O . GLU A 1 110 ? -4.996 -5.874 2.071 1.00 96.75 110 GLU A O 1
ATOM 856 N N . ALA A 1 111 ? -5.034 -3.729 2.700 1.00 97.50 111 ALA A N 1
ATOM 857 C CA . ALA A 1 111 ? -5.036 -3.200 1.340 1.00 97.50 111 ALA A CA 1
ATOM 858 C C . ALA A 1 111 ? -3.710 -3.477 0.625 1.00 97.50 111 ALA A C 1
ATOM 860 O O . ALA A 1 111 ? -3.706 -3.656 -0.589 1.00 97.50 111 ALA A O 1
ATOM 861 N N . GLY A 1 112 ? -2.595 -3.538 1.359 1.00 97.06 112 GLY A N 1
ATOM 862 C CA . GLY A 1 112 ? -1.302 -3.958 0.836 1.00 97.06 112 GLY A CA 1
ATOM 863 C C . GLY A 1 112 ? -1.321 -5.395 0.333 1.00 97.06 112 GLY A C 1
ATOM 864 O O . GLY A 1 1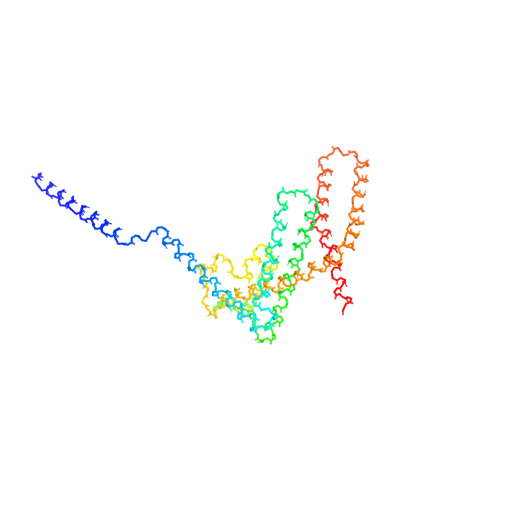12 ? -0.903 -5.635 -0.797 1.00 97.06 112 GLY A O 1
ATOM 865 N N . GLY A 1 113 ? -1.873 -6.322 1.120 1.00 96.44 113 GLY A N 1
ATOM 866 C CA . GLY A 1 113 ? -2.047 -7.714 0.694 1.00 96.44 113 GLY A CA 1
ATOM 867 C C . GLY A 1 113 ? -2.918 -7.817 -0.560 1.00 96.44 113 GLY A C 1
ATOM 868 O O . GLY A 1 113 ? -2.489 -8.361 -1.576 1.00 96.44 113 GLY A O 1
ATOM 869 N N . GLY A 1 114 ? -4.098 -7.189 -0.532 1.00 96.62 114 GLY A N 1
ATOM 870 C CA . GLY A 1 114 ? -5.024 -7.208 -1.669 1.00 96.62 114 GLY A CA 1
ATOM 871 C C . GLY A 1 114 ? -4.472 -6.549 -2.939 1.00 96.62 114 GLY A C 1
ATOM 872 O O . GLY A 1 114 ? -4.744 -7.021 -4.042 1.00 96.62 114 GLY A O 1
ATOM 873 N N . ALA A 1 115 ? -3.684 -5.479 -2.804 1.00 97.38 115 ALA A N 1
ATOM 874 C CA . ALA A 1 115 ? -3.051 -4.803 -3.935 1.00 97.38 115 ALA A CA 1
ATOM 875 C C . ALA A 1 115 ? -1.964 -5.652 -4.586 1.00 97.38 115 ALA A C 1
ATOM 877 O O . ALA A 1 115 ? -1.848 -5.654 -5.810 1.00 97.38 115 ALA A O 1
ATOM 878 N N . TRP A 1 116 ? -1.192 -6.378 -3.776 1.00 95.69 116 TRP A N 1
ATOM 879 C CA . TRP A 1 116 ? -0.189 -7.302 -4.283 1.00 95.69 116 TRP A CA 1
ATOM 880 C C . TRP A 1 116 ? -0.843 -8.438 -5.072 1.00 95.69 116 TRP A C 1
ATOM 882 O O . TRP A 1 116 ? -0.478 -8.673 -6.220 1.00 95.69 116 TRP A O 1
ATOM 892 N N . ASP A 1 117 ? -1.876 -9.070 -4.508 1.00 95.44 117 ASP A N 1
ATOM 893 C CA . ASP A 1 117 ? -2.595 -10.155 -5.180 1.00 95.44 117 ASP A CA 1
ATOM 894 C C . ASP A 1 117 ? -3.279 -9.670 -6.478 1.00 95.44 117 ASP A C 1
ATOM 896 O O . ASP A 1 117 ? -3.343 -10.393 -7.472 1.00 95.44 117 ASP A O 1
ATOM 900 N N . GLU A 1 118 ? -3.799 -8.437 -6.496 1.00 95.88 118 GLU A N 1
ATOM 901 C CA . GLU A 1 118 ? -4.344 -7.808 -7.707 1.00 95.88 118 GLU A CA 1
ATOM 902 C C . GLU A 1 118 ? -3.266 -7.554 -8.762 1.00 95.88 118 GLU A C 1
ATOM 904 O O . GLU A 1 118 ? -3.493 -7.800 -9.946 1.00 95.88 118 GLU A O 1
ATOM 909 N N . MET A 1 119 ? -2.082 -7.112 -8.347 1.00 95.12 119 MET A N 1
ATOM 910 C CA . MET A 1 119 ? -0.960 -6.931 -9.255 1.00 95.12 119 MET A CA 1
ATOM 911 C C . MET A 1 119 ? -0.481 -8.261 -9.849 1.00 95.12 119 MET A C 1
ATOM 913 O O . MET A 1 119 ? -0.242 -8.327 -11.054 1.00 95.12 119 MET A O 1
ATOM 917 N N . GLU A 1 120 ? -0.396 -9.330 -9.051 1.00 93.88 120 GLU A N 1
ATOM 918 C CA . GLU A 1 120 ? -0.078 -10.676 -9.547 1.00 93.88 120 GLU A CA 1
ATOM 919 C C . GLU A 1 120 ? -1.076 -11.122 -10.625 1.00 93.88 120 GLU A C 1
ATOM 921 O O . GLU A 1 120 ? -0.670 -11.608 -11.682 1.00 93.88 120 GLU A O 1
ATOM 926 N N . ARG A 1 121 ? -2.380 -10.887 -10.408 1.00 95.06 121 ARG A N 1
ATOM 927 C CA . ARG A 1 121 ? -3.420 -11.178 -11.408 1.00 95.06 121 ARG A CA 1
ATOM 928 C C . ARG A 1 121 ? -3.239 -10.373 -12.693 1.00 95.06 121 ARG A C 1
ATOM 930 O O . ARG A 1 121 ? -3.359 -10.936 -13.779 1.00 95.06 121 ARG A O 1
ATOM 937 N N . GLN A 1 122 ? -2.956 -9.076 -12.588 1.00 95.06 122 GLN A N 1
ATOM 938 C CA . GLN A 1 122 ? -2.776 -8.204 -13.753 1.00 95.06 122 GLN A CA 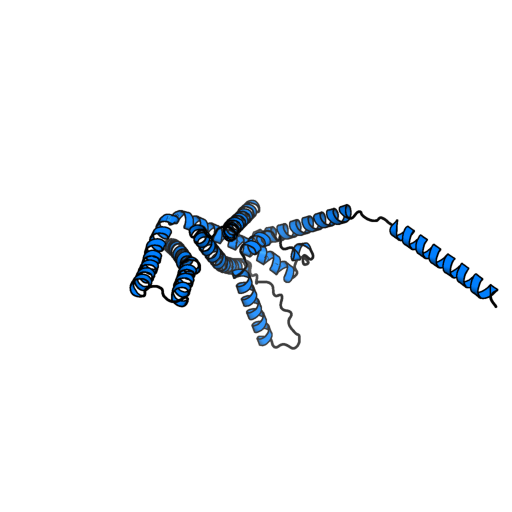1
ATOM 939 C C . GLN A 1 122 ? -1.524 -8.562 -14.557 1.00 95.06 122 GLN A C 1
ATOM 941 O O . GLN A 1 122 ? -1.580 -8.607 -15.784 1.00 95.06 122 GLN A O 1
ATOM 946 N N . LEU A 1 123 ? -0.414 -8.868 -13.883 1.00 94.50 123 LEU A N 1
ATOM 947 C CA . LEU A 1 123 ? 0.807 -9.349 -14.528 1.00 94.50 123 LEU A CA 1
ATOM 948 C C . LEU A 1 123 ? 0.552 -10.677 -15.249 1.00 94.50 123 LEU A C 1
ATOM 950 O O . LEU A 1 123 ? 0.839 -10.786 -16.442 1.00 94.50 123 LEU A O 1
ATOM 954 N N . ALA A 1 124 ? -0.080 -11.642 -14.576 1.00 94.25 124 ALA A N 1
ATOM 955 C CA . ALA A 1 124 ? -0.427 -12.928 -15.174 1.00 94.25 124 ALA A CA 1
ATOM 956 C C . ALA A 1 124 ? -1.340 -12.775 -16.404 1.00 94.25 124 ALA A C 1
ATOM 958 O O . ALA A 1 124 ? -1.114 -13.431 -17.419 1.00 94.25 124 ALA A O 1
ATOM 959 N N . ALA A 1 125 ? -2.322 -11.865 -16.361 1.00 94.81 125 ALA A N 1
ATOM 960 C CA . ALA A 1 125 ? -3.205 -11.576 -17.494 1.00 94.81 125 ALA A CA 1
ATOM 961 C C . ALA A 1 125 ? -2.460 -11.020 -18.723 1.00 94.81 125 ALA A C 1
ATOM 963 O O . ALA A 1 125 ? -2.919 -11.198 -19.850 1.00 94.81 125 ALA A O 1
ATOM 964 N N . GLN A 1 126 ? -1.306 -10.379 -18.519 1.00 93.44 126 GLN A N 1
ATOM 965 C CA . GLN A 1 126 ? -0.426 -9.897 -19.587 1.00 93.44 126 GLN A CA 1
ATOM 966 C C . GLN A 1 126 ? 0.683 -10.901 -19.959 1.00 93.44 126 GLN A C 1
ATOM 968 O O . GLN A 1 126 ? 1.554 -10.573 -20.760 1.00 93.44 126 GLN A O 1
ATOM 973 N N . ASN A 1 127 ? 0.659 -12.126 -19.414 1.00 92.06 127 ASN A N 1
ATOM 974 C CA . ASN A 1 127 ? 1.746 -13.113 -19.508 1.00 92.06 127 ASN A CA 1
ATOM 975 C C . ASN A 1 127 ? 3.097 -12.565 -19.018 1.00 92.06 127 ASN A C 1
ATOM 977 O O . ASN A 1 127 ? 4.159 -12.878 -19.558 1.00 92.06 127 ASN A O 1
ATOM 981 N N . GLU A 1 128 ? 3.053 -11.729 -17.986 1.00 90.75 128 GLU A N 1
ATOM 982 C CA . GLU A 1 128 ? 4.218 -11.136 -17.355 1.00 90.75 128 GLU A CA 1
ATOM 983 C C . GLU A 1 128 ? 4.437 -11.711 -15.958 1.00 90.75 128 GLU A C 1
ATOM 985 O O . GLU A 1 128 ? 3.500 -12.070 -15.249 1.00 90.75 128 GLU A O 1
ATOM 990 N N . ALA A 1 129 ? 5.702 -11.770 -15.551 1.00 85.94 129 ALA A N 1
ATOM 991 C CA . ALA A 1 129 ? 6.097 -12.067 -14.184 1.00 85.94 129 ALA A CA 1
ATOM 992 C C . ALA A 1 129 ? 6.668 -10.812 -13.519 1.00 85.94 129 ALA A C 1
ATOM 994 O O . ALA A 1 129 ? 7.091 -9.863 -14.193 1.00 85.94 129 ALA A O 1
ATOM 995 N N . TRP A 1 130 ? 6.708 -10.835 -12.188 1.00 85.12 130 TRP A N 1
ATOM 996 C CA . TRP A 1 130 ? 7.455 -9.847 -11.421 1.00 85.12 130 TRP A CA 1
ATOM 997 C C . TRP A 1 130 ? 8.939 -9.863 -11.846 1.00 85.12 130 TRP A C 1
ATOM 999 O O . TRP A 1 130 ? 9.474 -10.945 -12.100 1.00 85.12 130 TRP A O 1
ATOM 1009 N N . PRO A 1 131 ? 9.607 -8.701 -11.981 1.00 84.94 131 PRO A N 1
ATOM 1010 C CA . PRO A 1 131 ? 10.993 -8.632 -12.434 1.00 84.94 131 PRO A CA 1
ATOM 1011 C C . PRO A 1 131 ? 11.945 -9.421 -11.534 1.00 84.94 131 PRO A C 1
ATOM 1013 O O . PRO A 1 131 ? 11.873 -9.365 -10.309 1.00 84.94 131 PRO A O 1
ATOM 1016 N N . GLU A 1 132 ? 12.881 -10.124 -12.166 1.00 81.00 132 GLU A N 1
ATOM 1017 C CA . GLU A 1 132 ? 13.940 -10.857 -11.481 1.00 81.00 132 GLU A CA 1
ATOM 1018 C C . GLU A 1 132 ? 15.152 -9.950 -11.282 1.00 81.00 132 GLU A C 1
ATOM 1020 O O . GLU A 1 132 ? 15.872 -9.630 -12.227 1.00 81.00 132 GLU A O 1
ATOM 1025 N N . THR A 1 133 ? 15.388 -9.529 -10.041 1.00 75.25 133 THR A N 1
ATOM 1026 C CA . THR A 1 133 ? 16.564 -8.725 -9.667 1.00 75.25 133 THR A CA 1
ATOM 1027 C C . THR A 1 133 ? 17.704 -9.556 -9.081 1.00 75.25 133 THR A C 1
ATOM 1029 O O . THR A 1 133 ? 18.808 -9.051 -8.884 1.00 75.25 133 THR A O 1
ATOM 1032 N N . THR A 1 134 ? 17.477 -10.851 -8.838 1.00 75.50 134 THR A N 1
ATOM 1033 C CA . THR A 1 134 ? 18.512 -11.764 -8.336 1.00 75.50 134 THR A CA 1
ATOM 1034 C C . THR A 1 134 ? 19.384 -12.243 -9.492 1.00 75.50 134 THR A C 1
ATOM 1036 O O . THR A 1 134 ? 18.910 -12.948 -10.379 1.00 75.50 134 THR A O 1
ATOM 1039 N N . GLN A 1 135 ? 20.671 -11.894 -9.475 1.00 75.88 135 GLN A N 1
ATOM 1040 C CA . GLN A 1 135 ? 21.629 -12.443 -10.432 1.00 75.88 135 GLN A CA 1
ATOM 1041 C C . GLN A 1 135 ? 21.895 -13.920 -10.119 1.00 75.88 135 GLN A C 1
ATOM 1043 O O . GLN A 1 135 ? 22.086 -14.306 -8.961 1.00 75.88 135 GLN A O 1
ATOM 1048 N N . ARG A 1 136 ? 21.897 -14.750 -11.163 1.00 76.75 136 ARG A N 1
ATOM 1049 C CA . ARG A 1 136 ? 22.289 -16.153 -11.054 1.00 76.75 136 ARG A CA 1
ATOM 1050 C C . ARG A 1 136 ? 23.808 -16.243 -10.945 1.00 76.75 136 ARG A C 1
ATOM 1052 O O . ARG A 1 136 ? 24.517 -15.728 -11.807 1.00 76.75 136 ARG A O 1
ATOM 1059 N N . ASP A 1 137 ? 24.290 -16.931 -9.916 1.00 79.00 137 ASP A N 1
ATOM 1060 C CA . ASP A 1 137 ? 25.699 -17.309 -9.833 1.00 79.00 137 ASP A CA 1
ATOM 1061 C C . ASP A 1 137 ? 25.962 -18.444 -10.846 1.00 79.00 137 ASP A C 1
ATOM 1063 O O . ASP A 1 137 ? 25.203 -19.421 -10.860 1.00 79.00 137 ASP A O 1
ATOM 1067 N N . PRO A 1 138 ? 26.997 -18.346 -11.701 1.00 77.56 138 PRO A N 1
ATOM 1068 C CA . PRO A 1 138 ? 27.325 -19.380 -12.682 1.00 77.56 138 PRO A CA 1
ATOM 1069 C C . PRO A 1 138 ? 27.512 -20.792 -12.107 1.00 77.56 138 PRO A C 1
ATOM 1071 O O . PRO A 1 138 ? 27.357 -21.764 -12.843 1.00 77.56 138 PRO A O 1
ATOM 1074 N N . ILE A 1 139 ? 27.868 -20.915 -10.824 1.00 84.25 139 ILE A N 1
ATOM 1075 C CA . ILE A 1 139 ? 28.182 -22.192 -10.162 1.00 84.25 139 ILE A CA 1
ATOM 1076 C C . ILE A 1 139 ? 26.957 -22.752 -9.416 1.00 84.25 139 ILE A C 1
ATOM 1078 O O . ILE A 1 139 ? 26.963 -23.889 -8.946 1.00 84.25 139 ILE A O 1
ATOM 1082 N N . GLU A 1 140 ? 25.877 -21.981 -9.306 1.00 84.31 140 GLU A N 1
ATOM 1083 C CA . GLU A 1 140 ? 24.709 -22.390 -8.542 1.00 84.31 140 GLU A CA 1
ATOM 1084 C C . GLU A 1 140 ? 23.804 -23.377 -9.296 1.00 84.31 140 GLU A C 1
ATOM 1086 O O . GLU A 1 140 ? 23.399 -23.169 -10.447 1.00 84.31 140 GLU A O 1
ATOM 1091 N N . GLU A 1 141 ? 23.410 -24.432 -8.583 1.00 86.50 141 GLU A N 1
ATOM 1092 C CA . GLU A 1 141 ? 22.365 -25.355 -9.010 1.00 86.50 141 GLU A CA 1
ATOM 1093 C C . GLU A 1 141 ? 21.008 -24.651 -9.176 1.00 86.50 141 GLU A C 1
ATOM 1095 O O . GLU A 1 141 ? 20.602 -23.829 -8.356 1.00 86.50 141 GLU A O 1
ATOM 1100 N N . GLU A 1 142 ? 20.237 -25.054 -10.187 1.00 85.25 142 GLU A N 1
ATOM 1101 C CA . GLU A 1 142 ? 18.917 -24.479 -10.492 1.00 85.25 142 GLU A CA 1
ATOM 1102 C C . GLU A 1 142 ? 17.976 -24.448 -9.272 1.00 85.25 142 GLU A C 1
ATOM 1104 O O . GLU A 1 142 ? 17.296 -23.459 -9.006 1.00 85.25 142 GLU A O 1
ATOM 1109 N N . ALA A 1 143 ? 17.990 -25.514 -8.466 1.00 85.50 143 ALA A N 1
ATOM 1110 C CA . ALA A 1 143 ? 17.176 -25.610 -7.258 1.00 85.50 143 ALA A CA 1
ATOM 1111 C C . ALA A 1 143 ? 17.623 -24.648 -6.140 1.00 85.50 143 ALA A C 1
ATOM 1113 O O . ALA A 1 143 ? 16.827 -24.306 -5.262 1.00 85.50 143 ALA A O 1
ATOM 1114 N N . GLY A 1 144 ? 18.897 -24.249 -6.109 1.00 84.06 144 GLY A N 1
ATOM 1115 C CA . GLY A 1 144 ? 19.387 -23.191 -5.221 1.00 84.06 144 GLY A CA 1
ATOM 1116 C C . GLY A 1 144 ? 18.871 -21.826 -5.668 1.00 84.06 144 GLY A C 1
ATOM 1117 O O . GLY A 1 144 ? 18.288 -21.092 -4.865 1.00 84.06 144 GLY A O 1
ATOM 1118 N N . PHE A 1 145 ? 18.986 -21.556 -6.970 1.00 84.75 145 PHE A N 1
ATOM 1119 C CA . PHE A 1 145 ? 18.601 -20.281 -7.564 1.00 84.75 145 PHE A CA 1
ATOM 1120 C C . PHE A 1 145 ? 17.105 -20.003 -7.382 1.00 84.75 145 PHE A C 1
ATOM 1122 O O . PHE A 1 145 ? 16.723 -18.952 -6.861 1.00 84.75 145 PHE A O 1
ATOM 1129 N N . GLU A 1 146 ? 16.256 -20.983 -7.701 1.00 85.81 146 GLU A N 1
ATOM 1130 C CA . GLU A 1 146 ? 14.804 -20.856 -7.557 1.00 85.81 146 GLU A CA 1
ATOM 1131 C C . GLU A 1 146 ? 14.388 -20.645 -6.090 1.00 85.81 146 GLU A C 1
ATOM 1133 O O . GLU A 1 146 ? 13.508 -19.835 -5.796 1.00 85.81 146 GLU A O 1
ATOM 1138 N N . ARG A 1 147 ? 15.074 -21.285 -5.129 1.00 87.31 147 ARG A N 1
ATOM 1139 C CA . ARG A 1 147 ? 14.825 -21.050 -3.695 1.00 87.31 147 ARG A CA 1
ATOM 1140 C C . ARG A 1 147 ? 15.131 -19.610 -3.286 1.00 87.31 147 ARG A C 1
ATOM 1142 O O . ARG A 1 147 ? 14.347 -19.021 -2.538 1.00 87.31 147 ARG A O 1
ATOM 1149 N N . ARG A 1 148 ? 16.234 -19.026 -3.768 1.00 87.00 148 ARG A N 1
ATOM 1150 C CA . ARG A 1 148 ? 16.565 -17.617 -3.488 1.00 87.00 148 ARG A CA 1
ATOM 1151 C C . ARG A 1 148 ? 15.582 -16.663 -4.144 1.00 87.00 148 ARG A C 1
ATOM 1153 O O . ARG A 1 148 ? 15.134 -15.726 -3.492 1.00 87.00 148 ARG A O 1
ATOM 1160 N N . ARG A 1 149 ? 15.202 -16.934 -5.392 1.00 85.62 149 ARG A N 1
ATOM 1161 C CA . ARG A 1 149 ? 14.190 -16.166 -6.124 1.00 85.62 149 ARG A CA 1
ATOM 1162 C C . ARG A 1 149 ? 12.865 -16.121 -5.359 1.00 85.62 149 ARG A C 1
ATOM 1164 O O . ARG A 1 149 ? 12.333 -15.041 -5.117 1.00 85.62 149 ARG A O 1
ATOM 1171 N N . GLN A 1 150 ? 12.381 -17.268 -4.882 1.00 88.25 150 GLN A N 1
ATOM 1172 C CA . GLN A 1 150 ? 11.160 -17.352 -4.071 1.00 88.25 150 GLN A CA 1
ATOM 1173 C C . GLN A 1 150 ? 11.292 -16.690 -2.695 1.00 88.25 150 GLN A C 1
ATOM 1175 O O . GLN A 1 150 ? 10.319 -16.140 -2.177 1.00 88.25 150 GLN A O 1
ATOM 1180 N N . LEU A 1 151 ? 12.465 -16.763 -2.060 1.00 89.75 151 LEU A N 1
ATOM 1181 C CA . LEU A 1 151 ? 12.712 -16.059 -0.802 1.00 89.75 151 LEU A CA 1
ATOM 1182 C C . LEU A 1 151 ? 12.654 -14.545 -1.011 1.00 89.75 151 LEU A C 1
ATOM 1184 O O . LEU A 1 151 ? 11.872 -13.882 -0.337 1.00 89.75 151 LEU A O 1
ATOM 1188 N N . LYS A 1 152 ? 13.394 -14.029 -1.997 1.00 87.88 152 LYS A N 1
ATOM 1189 C CA . LYS A 1 152 ? 13.427 -12.603 -2.322 1.00 87.88 152 LYS A CA 1
ATOM 1190 C C . LYS A 1 152 ? 12.039 -12.075 -2.670 1.00 87.88 152 LYS A C 1
ATOM 1192 O O . LYS A 1 152 ? 11.636 -11.029 -2.176 1.00 87.88 152 LYS A O 1
ATOM 1197 N N . TYR A 1 153 ? 11.278 -12.834 -3.453 1.00 88.81 153 TYR A N 1
ATOM 1198 C CA . TYR A 1 153 ? 9.897 -12.498 -3.780 1.00 88.81 153 TYR A CA 1
ATOM 1199 C C . TYR A 1 153 ? 9.005 -12.369 -2.532 1.00 88.81 153 TYR A C 1
ATOM 1201 O O . TYR A 1 153 ? 8.246 -11.409 -2.397 1.00 88.81 153 TYR A O 1
ATOM 1209 N N . ARG A 1 154 ? 9.118 -13.311 -1.584 1.00 91.38 154 ARG A N 1
ATOM 1210 C CA . ARG A 1 154 ? 8.372 -13.260 -0.315 1.00 91.38 154 ARG A CA 1
ATOM 1211 C C . ARG A 1 154 ? 8.790 -12.083 0.558 1.00 91.38 154 ARG A C 1
ATOM 1213 O O . ARG A 1 154 ? 7.920 -11.458 1.156 1.00 91.38 154 ARG A O 1
ATOM 1220 N N . GLU A 1 155 ? 10.085 -11.784 0.624 1.00 91.75 155 GLU A N 1
ATOM 1221 C CA . GLU A 1 155 ? 10.605 -10.611 1.334 1.00 91.75 155 GLU A CA 1
ATOM 1222 C C . GLU A 1 155 ? 10.029 -9.326 0.745 1.00 91.75 155 GLU A C 1
ATOM 1224 O O . GLU A 1 155 ? 9.472 -8.529 1.483 1.00 91.75 155 GLU A O 1
ATOM 1229 N N . MET A 1 156 ? 10.040 -9.176 -0.580 1.00 90.25 156 MET A N 1
ATOM 1230 C CA . MET A 1 156 ? 9.472 -8.003 -1.250 1.00 90.25 156 MET A CA 1
ATOM 1231 C C . MET A 1 156 ? 7.971 -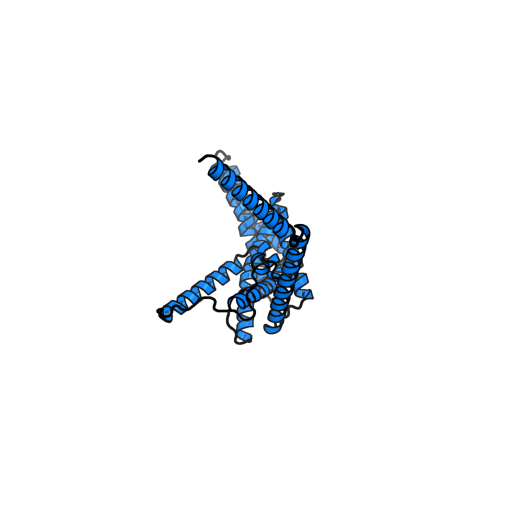7.851 -1.002 1.00 90.25 156 MET A C 1
ATOM 1233 O O . MET A 1 156 ? 7.513 -6.755 -0.680 1.00 90.25 156 MET A O 1
ATOM 1237 N N . LYS A 1 157 ? 7.202 -8.947 -1.092 1.00 92.94 157 LYS A N 1
ATOM 1238 C CA . LYS A 1 157 ? 5.772 -8.936 -0.748 1.00 92.94 157 LYS A CA 1
ATOM 1239 C C . LYS A 1 157 ? 5.574 -8.480 0.697 1.00 92.94 157 LYS A C 1
ATOM 1241 O O . LYS A 1 157 ? 4.738 -7.618 0.962 1.00 92.94 157 LYS A O 1
ATOM 1246 N N . ASN A 1 158 ? 6.341 -9.048 1.625 1.00 94.94 158 ASN A N 1
ATOM 1247 C CA . ASN A 1 158 ? 6.260 -8.709 3.039 1.00 94.94 158 ASN A CA 1
ATOM 1248 C C . ASN A 1 158 ? 6.639 -7.244 3.297 1.00 94.94 158 ASN A C 1
ATOM 1250 O O . ASN A 1 158 ? 5.915 -6.546 4.003 1.00 94.94 158 ASN A O 1
ATOM 1254 N N . ASP A 1 159 ? 7.729 -6.767 2.707 1.00 93.88 159 ASP A N 1
ATOM 1255 C CA . ASP A 1 159 ? 8.192 -5.390 2.839 1.00 93.88 159 ASP A CA 1
ATOM 1256 C C . ASP A 1 159 ? 7.129 -4.431 2.320 1.00 93.88 159 ASP A C 1
ATOM 1258 O O . ASP A 1 159 ? 6.694 -3.556 3.066 1.00 93.88 159 ASP A O 1
ATOM 1262 N N . PHE A 1 160 ? 6.624 -4.661 1.101 1.00 94.25 160 PHE A N 1
ATOM 1263 C CA . PHE A 1 160 ? 5.545 -3.872 0.519 1.00 94.25 160 PHE A CA 1
ATOM 1264 C C . PHE A 1 160 ? 4.357 -3.802 1.474 1.00 94.2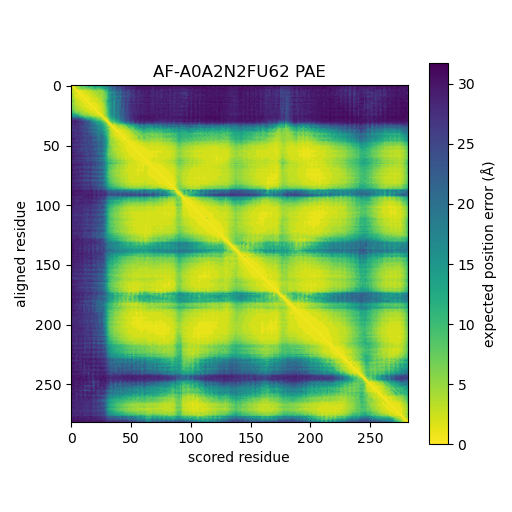5 160 PHE A C 1
ATOM 1266 O O . PHE A 1 160 ? 3.948 -2.707 1.868 1.00 94.25 160 PHE A O 1
ATOM 1273 N N . VAL A 1 161 ? 3.790 -4.946 1.872 1.00 96.00 161 VAL A N 1
ATOM 1274 C CA . VAL A 1 161 ? 2.618 -5.030 2.765 1.00 96.00 161 VAL A CA 1
ATOM 1275 C C . VAL A 1 161 ? 2.831 -4.248 4.068 1.00 96.00 161 VAL A C 1
ATOM 1277 O O . VAL A 1 161 ? 1.898 -3.611 4.555 1.00 96.00 161 VAL A O 1
ATOM 1280 N N . ASN A 1 162 ? 4.062 -4.220 4.582 1.00 95.12 162 ASN A N 1
ATOM 1281 C CA . ASN A 1 162 ? 4.426 -3.530 5.818 1.00 95.12 162 ASN A CA 1
ATOM 1282 C C . ASN A 1 162 ? 4.959 -2.100 5.627 1.00 95.12 162 ASN A C 1
ATOM 1284 O O . ASN A 1 162 ? 5.371 -1.479 6.608 1.00 95.12 162 ASN A O 1
ATOM 1288 N N . TYR A 1 163 ? 4.954 -1.543 4.410 1.00 93.50 163 TYR A N 1
ATOM 1289 C CA . TYR A 1 163 ? 5.309 -0.137 4.205 1.00 93.50 163 TYR A CA 1
ATOM 1290 C C . TYR A 1 163 ? 4.488 0.768 5.114 1.00 93.50 163 TYR A C 1
ATOM 1292 O O . TYR A 1 163 ? 3.288 0.579 5.288 1.00 93.50 163 TYR A O 1
ATOM 1300 N N . GLU A 1 164 ? 5.119 1.809 5.648 1.00 92.56 164 GLU A N 1
ATOM 1301 C CA . GLU A 1 164 ? 4.377 2.845 6.348 1.00 92.56 164 GLU A CA 1
ATOM 1302 C C . GLU A 1 164 ? 3.463 3.598 5.372 1.00 92.56 164 GLU A C 1
ATOM 1304 O O . GLU A 1 164 ? 3.773 3.788 4.188 1.00 92.56 164 GLU A O 1
ATOM 1309 N N . LEU A 1 165 ? 2.341 4.097 5.886 1.00 92.94 165 LEU A N 1
ATOM 1310 C CA . LEU A 1 165 ? 1.395 4.900 5.114 1.00 92.94 165 LEU A CA 1
ATOM 1311 C C . LEU A 1 165 ? 2.072 6.120 4.462 1.00 92.94 165 LEU A C 1
ATOM 1313 O O . LEU A 1 165 ? 1.811 6.421 3.299 1.00 92.94 165 LEU A O 1
ATOM 1317 N N . ALA A 1 166 ? 2.996 6.772 5.178 1.00 92.31 166 ALA A N 1
ATOM 1318 C CA . ALA A 1 166 ? 3.770 7.902 4.664 1.00 92.31 166 ALA A CA 1
ATOM 1319 C C . ALA A 1 166 ? 4.656 7.515 3.473 1.00 92.31 166 ALA A C 1
ATOM 1321 O O . ALA A 1 166 ? 4.730 8.257 2.495 1.00 92.31 166 ALA A O 1
ATOM 1322 N N . ARG A 1 167 ? 5.274 6.328 3.518 1.00 92.06 167 ARG A N 1
ATOM 1323 C CA . ARG A 1 167 ? 6.047 5.794 2.392 1.00 92.06 167 ARG A CA 1
ATOM 1324 C C . ARG A 1 167 ? 5.140 5.520 1.194 1.00 92.06 167 ARG A C 1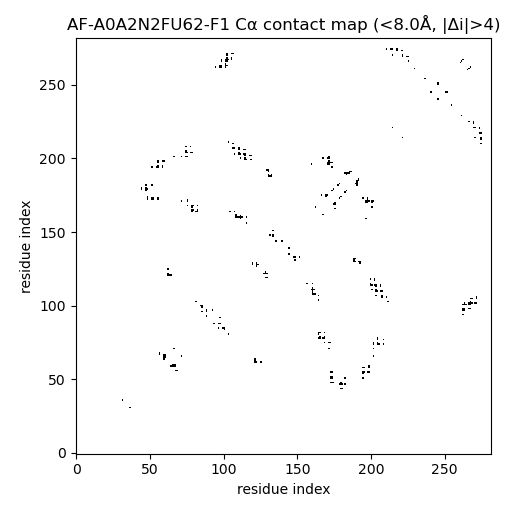
ATOM 1326 O O . ARG A 1 167 ? 5.462 5.925 0.084 1.00 92.06 167 ARG A O 1
ATOM 1333 N N . SER A 1 168 ? 3.963 4.932 1.419 1.00 94.00 168 SER A N 1
ATOM 1334 C CA . SER A 1 168 ? 2.973 4.706 0.351 1.00 94.00 168 SER A CA 1
ATOM 1335 C C . SER A 1 168 ? 2.518 6.016 -0.312 1.00 94.00 168 SER A C 1
ATOM 1337 O O . SER A 1 168 ? 2.426 6.093 -1.533 1.00 94.00 168 SER A O 1
ATOM 1339 N N . ALA A 1 169 ? 2.287 7.075 0.470 1.00 92.75 169 ALA A N 1
ATOM 1340 C CA . ALA A 1 169 ? 1.897 8.384 -0.063 1.00 92.75 169 ALA A CA 1
ATOM 1341 C C . ALA A 1 169 ? 2.973 9.012 -0.973 1.00 92.75 169 ALA A C 1
ATOM 1343 O O . ALA A 1 169 ? 2.648 9.780 -1.874 1.00 92.75 169 ALA A O 1
ATOM 1344 N N . GLN A 1 170 ? 4.249 8.670 -0.771 1.00 90.81 170 GLN A N 1
ATOM 1345 C CA . GLN A 1 170 ? 5.349 9.117 -1.630 1.00 90.81 170 GLN A CA 1
ATOM 1346 C C . GLN A 1 170 ? 5.517 8.215 -2.861 1.00 90.81 170 GLN A C 1
ATOM 1348 O O . GLN A 1 170 ? 5.679 8.712 -3.977 1.00 90.81 170 GLN A O 1
ATOM 1353 N N . LEU A 1 171 ? 5.454 6.894 -2.673 1.00 91.06 171 LEU A N 1
ATOM 1354 C CA . LEU A 1 171 ? 5.695 5.898 -3.722 1.00 91.06 171 LEU A CA 1
ATOM 1355 C C . LEU A 1 171 ? 4.668 5.937 -4.853 1.00 91.06 171 LEU A C 1
ATOM 1357 O O . LEU A 1 171 ? 5.039 5.739 -6.006 1.00 91.06 171 LEU A O 1
ATOM 1361 N N . ILE A 1 172 ? 3.404 6.254 -4.554 1.00 93.25 172 ILE A N 1
ATOM 1362 C CA . ILE A 1 172 ? 2.317 6.292 -5.550 1.00 93.25 172 ILE A CA 1
ATOM 1363 C C . ILE A 1 172 ? 2.621 7.191 -6.764 1.00 93.25 172 ILE A C 1
ATOM 1365 O O . ILE A 1 172 ? 2.134 6.933 -7.861 1.00 93.25 172 ILE A O 1
ATOM 1369 N N . ARG A 1 173 ? 3.453 8.225 -6.584 1.00 87.31 173 ARG A N 1
ATOM 1370 C CA . ARG A 1 173 ? 3.930 9.123 -7.652 1.00 87.31 173 ARG A CA 1
ATOM 1371 C C . ARG A 1 173 ? 5.445 9.044 -7.884 1.00 87.31 173 ARG A C 1
ATOM 1373 O O . ARG A 1 173 ? 5.989 9.835 -8.645 1.00 87.31 173 ARG A O 1
ATOM 1380 N N . GLY A 1 174 ? 6.145 8.122 -7.223 1.00 81.00 174 GLY A N 1
ATOM 1381 C CA . GLY A 1 174 ? 7.599 7.998 -7.332 1.00 81.00 174 GLY A CA 1
ATOM 1382 C C . GLY A 1 174 ? 8.382 9.149 -6.689 1.00 81.00 174 GLY A C 1
ATOM 1383 O O . GLY A 1 174 ? 9.410 9.577 -7.209 1.00 81.00 174 GLY A O 1
ATOM 1384 N N . ILE A 1 175 ? 7.898 9.676 -5.558 1.00 75.75 175 ILE A N 1
ATOM 1385 C CA . ILE A 1 175 ? 8.504 10.813 -4.837 1.00 75.75 175 ILE A CA 1
ATOM 1386 C C . ILE A 1 175 ? 9.655 10.364 -3.901 1.00 75.75 175 ILE A C 1
ATOM 1388 O O . ILE A 1 175 ? 10.253 11.177 -3.195 1.00 75.75 175 ILE A O 1
ATOM 1392 N N . GLU A 1 176 ? 10.024 9.081 -3.888 1.00 71.56 176 GLU A N 1
ATOM 1393 C CA . GLU A 1 176 ? 11.110 8.590 -3.035 1.00 71.56 176 GLU A CA 1
ATOM 1394 C C . GLU A 1 176 ? 12.461 9.216 -3.435 1.00 71.56 176 GLU A C 1
ATOM 1396 O O . GLU A 1 176 ? 12.910 9.127 -4.580 1.00 71.56 176 GLU A O 1
ATOM 1401 N N . ARG A 1 177 ? 13.126 9.877 -2.472 1.00 61.44 177 ARG A N 1
ATOM 1402 C CA . ARG A 1 177 ? 14.345 10.681 -2.710 1.00 61.44 177 ARG A CA 1
ATOM 1403 C C . ARG A 1 177 ? 15.464 9.899 -3.396 1.00 61.44 177 ARG A C 1
ATOM 1405 O O . ARG A 1 177 ? 16.219 10.488 -4.164 1.00 61.44 177 ARG A O 1
ATOM 1412 N N . ALA A 1 178 ? 15.572 8.601 -3.115 1.00 62.84 178 ALA A N 1
ATOM 1413 C CA . ALA A 1 178 ? 16.568 7.736 -3.738 1.00 62.84 178 ALA A CA 1
ATOM 1414 C C . ALA A 1 178 ? 16.369 7.652 -5.261 1.00 62.84 178 ALA A C 1
ATOM 1416 O O . ALA A 1 178 ? 17.332 7.759 -6.013 1.00 62.84 178 ALA A O 1
ATOM 1417 N N . TRP A 1 179 ? 15.120 7.564 -5.726 1.00 70.00 179 TRP A N 1
ATOM 1418 C CA . TRP A 1 179 ? 14.803 7.411 -7.149 1.00 70.00 179 TRP A CA 1
ATOM 1419 C C . TRP A 1 179 ? 15.000 8.711 -7.922 1.00 70.00 179 TRP A C 1
ATOM 1421 O O . TRP A 1 179 ? 15.349 8.696 -9.094 1.00 70.00 179 TRP A O 1
ATOM 1431 N N . GLN A 1 180 ? 14.808 9.855 -7.265 1.00 68.38 180 GLN A N 1
ATOM 1432 C CA . GLN A 1 180 ? 15.035 11.164 -7.880 1.00 68.38 180 GLN A CA 1
ATOM 1433 C C . GLN A 1 180 ? 16.523 11.451 -8.121 1.00 68.38 180 GLN A C 1
ATOM 1435 O O . GLN A 1 180 ? 16.851 12.245 -9.002 1.00 68.38 180 GLN A O 1
ATOM 1440 N N . ALA A 1 181 ? 17.414 10.835 -7.338 1.00 69.88 181 ALA A N 1
ATOM 1441 C CA . ALA A 1 181 ? 18.857 11.004 -7.466 1.00 69.88 181 ALA A CA 1
ATOM 1442 C C . ALA A 1 181 ? 19.474 10.046 -8.495 1.00 69.88 181 ALA A C 1
ATOM 1444 O O . ALA A 1 181 ? 20.352 10.466 -9.247 1.00 69.88 181 ALA A O 1
ATOM 1445 N N . ASP A 1 182 ? 19.004 8.796 -8.535 1.00 78.00 182 ASP A N 1
ATOM 1446 C CA . ASP A 1 182 ? 19.553 7.737 -9.387 1.00 78.00 182 ASP A CA 1
ATOM 1447 C C . ASP A 1 182 ? 18.428 6.846 -9.933 1.00 78.00 182 ASP A C 1
ATOM 1449 O O . ASP A 1 182 ? 18.207 5.717 -9.491 1.00 78.00 182 ASP A O 1
ATOM 1453 N N . TYR A 1 183 ? 17.626 7.404 -10.844 1.00 84.00 183 TYR A N 1
ATOM 1454 C CA . TYR A 1 183 ? 16.539 6.648 -11.459 1.00 84.00 183 TYR A CA 1
ATOM 1455 C C . TYR A 1 183 ? 17.106 5.620 -12.450 1.00 84.00 183 TYR A C 1
ATOM 1457 O O . TYR A 1 183 ? 17.784 6.041 -13.395 1.00 84.00 183 TYR A O 1
ATOM 1465 N N . PRO A 1 184 ? 16.810 4.315 -12.294 1.00 85.31 184 PRO A N 1
ATOM 1466 C CA . PRO A 1 184 ? 17.378 3.281 -13.150 1.00 85.31 184 PRO A CA 1
ATOM 1467 C C . PRO A 1 184 ? 16.967 3.430 -14.617 1.00 85.31 184 PRO A C 1
ATOM 1469 O O . PRO A 1 184 ? 15.901 3.960 -14.941 1.00 85.31 184 PRO A O 1
ATOM 1472 N N . GLU A 1 185 ? 17.808 2.915 -15.514 1.00 87.12 185 GLU A N 1
ATOM 1473 C CA . GLU A 1 185 ? 17.543 2.953 -16.951 1.00 87.12 185 GLU A CA 1
ATOM 1474 C C . GLU A 1 185 ? 16.252 2.191 -17.311 1.00 87.12 185 GLU A C 1
ATOM 1476 O O . GLU A 1 185 ? 16.043 1.069 -16.819 1.00 87.12 185 GLU A O 1
ATOM 1481 N N . PRO A 1 186 ? 15.397 2.757 -18.190 1.00 87.81 186 PRO A N 1
ATOM 1482 C CA . PRO A 1 186 ? 14.176 2.101 -18.638 1.00 87.81 186 PRO A CA 1
ATOM 1483 C C . PRO A 1 186 ? 14.422 0.694 -19.188 1.00 87.81 186 PRO A C 1
ATOM 1485 O O . PRO A 1 186 ? 15.345 0.462 -19.965 1.00 87.81 186 PRO A O 1
ATOM 1488 N N . GLY A 1 187 ? 13.567 -0.250 -18.799 1.00 84.19 187 GLY A N 1
ATOM 1489 C CA . GLY A 1 187 ? 13.644 -1.650 -19.227 1.00 84.19 187 GLY A CA 1
ATOM 1490 C C . GLY A 1 187 ? 14.557 -2.543 -18.380 1.00 84.19 187 GLY A C 1
ATOM 1491 O O . GLY A 1 187 ? 14.484 -3.764 -18.518 1.00 84.19 187 GLY A O 1
ATOM 1492 N N . THR A 1 188 ? 15.358 -1.987 -17.466 1.00 89.31 188 THR A N 1
ATOM 1493 C CA . THR A 1 188 ? 16.114 -2.807 -16.504 1.00 89.31 188 THR A CA 1
ATOM 1494 C C . THR A 1 188 ? 15.176 -3.487 -15.490 1.00 89.31 188 THR A C 1
ATOM 1496 O O . THR A 1 188 ? 14.097 -2.957 -15.198 1.00 89.31 188 THR A O 1
ATOM 1499 N N . PRO A 1 189 ? 15.554 -4.646 -14.907 1.00 87.75 189 PRO A N 1
ATOM 1500 C CA . PRO A 1 189 ? 14.748 -5.296 -13.871 1.00 87.75 189 PRO A CA 1
ATOM 1501 C C . PRO A 1 189 ? 14.471 -4.383 -12.673 1.00 87.75 189 PRO A C 1
ATOM 1503 O O . PRO A 1 189 ? 13.341 -4.336 -12.197 1.00 87.75 189 PRO A O 1
ATOM 1506 N N . LEU A 1 190 ? 15.475 -3.601 -12.256 1.00 87.69 190 LEU A N 1
ATOM 1507 C CA . LEU A 1 190 ? 15.333 -2.636 -11.170 1.00 87.69 190 LEU A CA 1
ATOM 1508 C C . LEU A 1 190 ? 14.347 -1.522 -11.537 1.00 87.69 190 LEU A C 1
ATOM 1510 O O . LEU A 1 190 ? 13.429 -1.270 -10.771 1.00 87.69 190 LEU A O 1
ATOM 1514 N N . TRP A 1 191 ? 14.462 -0.907 -12.723 1.00 91.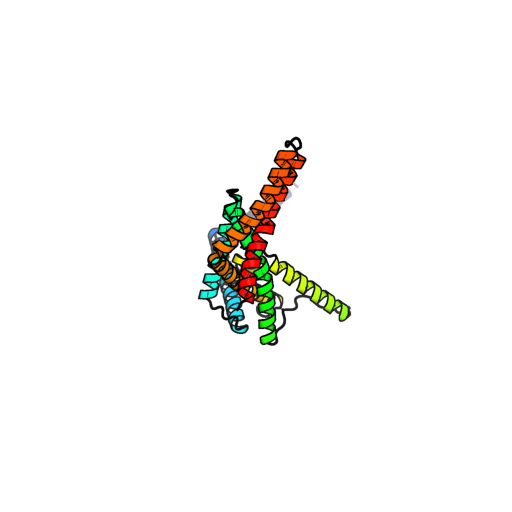19 191 TRP A N 1
ATOM 1515 C CA . TRP A 1 191 ? 13.473 0.075 -13.196 1.00 91.19 191 TRP A CA 1
ATOM 1516 C C . TRP A 1 191 ? 12.050 -0.489 -13.143 1.00 91.19 191 TRP A C 1
ATOM 1518 O O . TRP A 1 191 ? 11.138 0.154 -12.624 1.00 91.19 191 TRP A O 1
ATOM 1528 N N . ARG A 1 192 ? 11.866 -1.716 -13.642 1.00 92.38 192 ARG A N 1
ATOM 1529 C CA . ARG A 1 192 ? 10.554 -2.362 -13.690 1.00 92.38 192 ARG A CA 1
ATOM 1530 C C . ARG A 1 192 ? 10.002 -2.627 -12.293 1.00 92.38 192 ARG A C 1
ATOM 1532 O O . ARG A 1 192 ? 8.805 -2.458 -12.097 1.00 92.38 192 ARG A O 1
ATOM 1539 N N . GLU A 1 193 ? 10.853 -3.016 -11.346 1.00 90.56 193 GLU A N 1
ATOM 1540 C CA . GLU A 1 193 ? 10.472 -3.224 -9.946 1.00 90.56 193 GLU A CA 1
ATOM 1541 C C . GLU A 1 193 ? 9.929 -1.927 -9.340 1.00 90.56 193 GLU A C 1
ATOM 1543 O O . GLU A 1 193 ? 8.792 -1.914 -8.877 1.00 90.56 193 GLU A O 1
ATOM 1548 N N . LEU A 1 194 ? 10.665 -0.815 -9.459 1.00 90.50 194 LEU A N 1
ATOM 1549 C CA . LEU A 1 194 ? 10.246 0.485 -8.912 1.00 90.50 194 LEU A CA 1
ATOM 1550 C C . LEU A 1 194 ? 8.937 0.987 -9.536 1.00 90.50 194 LEU A C 1
ATOM 1552 O O . LEU A 1 194 ? 8.055 1.502 -8.848 1.00 90.50 194 LEU A O 1
ATOM 1556 N N . VAL A 1 195 ? 8.786 0.823 -10.854 1.00 93.81 195 VAL A N 1
ATOM 1557 C CA . VAL A 1 195 ? 7.557 1.213 -11.556 1.00 93.81 195 VAL A CA 1
ATOM 1558 C C . VAL A 1 195 ? 6.373 0.367 -11.080 1.00 93.81 195 VAL A C 1
ATOM 1560 O O . VAL A 1 195 ? 5.309 0.919 -10.799 1.00 93.81 195 VAL A O 1
ATOM 1563 N N . LEU A 1 196 ? 6.545 -0.952 -10.943 1.00 94.44 196 LEU A N 1
ATOM 1564 C CA . LEU A 1 196 ? 5.498 -1.838 -10.427 1.00 94.44 196 LEU A CA 1
ATOM 1565 C C . LEU A 1 196 ? 5.163 -1.551 -8.962 1.00 94.44 196 LEU A C 1
ATOM 1567 O O . LEU A 1 196 ? 3.989 -1.600 -8.610 1.00 94.44 196 LEU A O 1
ATOM 1571 N N . GLU A 1 197 ? 6.131 -1.177 -8.125 1.00 93.12 197 GLU A N 1
ATOM 1572 C CA . GLU A 1 197 ? 5.856 -0.723 -6.756 1.00 93.12 197 GLU A CA 1
ATOM 1573 C C . GLU A 1 197 ? 4.959 0.524 -6.731 1.00 93.12 197 GLU A C 1
ATOM 1575 O O . GLU A 1 197 ? 4.013 0.590 -5.939 1.00 93.12 197 GLU A O 1
ATOM 1580 N N . GLY A 1 198 ? 5.201 1.494 -7.619 1.00 94.94 198 GLY A N 1
ATOM 1581 C CA . GLY A 1 198 ? 4.336 2.667 -7.780 1.00 94.94 198 GLY A CA 1
ATOM 1582 C C . GLY A 1 198 ? 2.901 2.280 -8.157 1.00 94.94 198 GLY A C 1
ATOM 1583 O O . GLY A 1 198 ? 1.942 2.712 -7.509 1.00 94.94 198 GLY A O 1
ATOM 1584 N N . VAL A 1 199 ? 2.748 1.382 -9.136 1.00 96.88 199 VAL A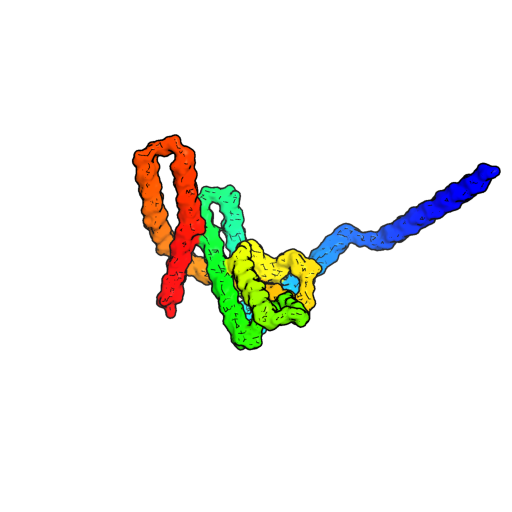 N 1
ATOM 1585 C CA . VAL A 1 199 ? 1.435 0.871 -9.570 1.00 96.88 199 VAL A CA 1
ATOM 1586 C C . VAL A 1 199 ? 0.736 0.090 -8.451 1.00 96.88 199 VAL A C 1
ATOM 1588 O O . VAL A 1 199 ? -0.440 0.331 -8.168 1.00 96.88 199 VAL A O 1
ATOM 1591 N N . ALA A 1 200 ? 1.447 -0.808 -7.765 1.00 96.31 200 ALA A N 1
ATOM 1592 C CA . ALA A 1 200 ? 0.927 -1.566 -6.629 1.00 96.31 200 ALA A CA 1
ATOM 1593 C C . ALA A 1 200 ? 0.468 -0.631 -5.501 1.00 96.31 200 ALA A C 1
ATOM 1595 O O . ALA A 1 200 ? -0.566 -0.858 -4.868 1.00 96.31 200 ALA A O 1
ATOM 1596 N N . THR A 1 201 ? 1.192 0.464 -5.272 1.00 97.25 201 THR A N 1
ATOM 1597 C CA . THR A 1 201 ? 0.826 1.470 -4.271 1.00 97.25 201 THR A CA 1
ATOM 1598 C C . THR A 1 201 ? -0.459 2.212 -4.646 1.00 97.25 201 THR A C 1
ATOM 1600 O O . THR A 1 201 ? -1.304 2.452 -3.781 1.00 97.25 201 THR A O 1
ATOM 1603 N N . ALA A 1 202 ? -0.674 2.516 -5.926 1.00 97.62 202 ALA A N 1
ATOM 1604 C CA . ALA A 1 202 ? -1.935 3.086 -6.395 1.00 97.62 202 ALA A CA 1
ATOM 1605 C C . ALA A 1 202 ? -3.111 2.100 -6.244 1.00 97.62 202 ALA A C 1
ATOM 1607 O O . ALA A 1 202 ? -4.191 2.482 -5.788 1.00 97.62 202 ALA A O 1
ATOM 1608 N N . LEU A 1 203 ? -2.898 0.811 -6.536 1.00 97.94 203 LEU A N 1
ATOM 1609 C CA . LEU A 1 203 ? -3.895 -0.236 -6.274 1.00 97.94 203 LEU A CA 1
ATOM 1610 C C . LEU A 1 203 ? -4.230 -0.331 -4.779 1.00 97.94 203 LEU A C 1
ATOM 1612 O O . LEU A 1 203 ? -5.408 -0.401 -4.419 1.00 97.94 203 LEU A O 1
ATOM 1616 N N . ARG A 1 204 ? -3.218 -0.258 -3.904 1.00 98.19 204 ARG A N 1
ATOM 1617 C CA . ARG A 1 204 ? -3.405 -0.200 -2.447 1.00 98.19 204 ARG A CA 1
ATOM 1618 C C . ARG A 1 204 ? -4.256 0.992 -2.049 1.00 98.19 204 ARG A C 1
ATOM 1620 O O . ARG A 1 204 ? -5.193 0.817 -1.278 1.00 98.19 204 ARG A O 1
ATOM 1627 N N . ALA A 1 205 ? -3.955 2.181 -2.568 1.00 98.19 205 ALA A N 1
ATOM 1628 C CA . ALA A 1 205 ? -4.719 3.388 -2.270 1.00 98.19 205 ALA A CA 1
ATOM 1629 C C . ALA A 1 205 ? -6.197 3.224 -2.642 1.00 98.19 205 ALA A C 1
ATOM 1631 O O . ALA A 1 205 ? -7.066 3.539 -1.832 1.00 98.19 205 ALA A O 1
ATOM 1632 N N . ARG A 1 206 ? -6.485 2.657 -3.821 1.00 98.25 206 ARG A N 1
ATOM 1633 C CA . ARG A 1 206 ? -7.854 2.391 -4.284 1.00 98.25 206 ARG A CA 1
ATOM 1634 C C . ARG A 1 206 ? -8.594 1.409 -3.376 1.00 98.25 206 ARG A C 1
ATOM 1636 O O . ARG A 1 206 ? -9.738 1.652 -3.000 1.00 98.25 206 ARG A O 1
ATOM 1643 N N . ILE A 1 207 ? -7.945 0.307 -3.000 1.00 97.62 207 ILE A N 1
ATOM 1644 C CA . ILE A 1 207 ? -8.531 -0.688 -2.089 1.00 97.62 207 ILE A CA 1
ATOM 1645 C C . ILE A 1 207 ? -8.783 -0.066 -0.708 1.00 97.62 207 ILE A C 1
ATOM 1647 O O . ILE A 1 207 ? -9.872 -0.217 -0.151 1.00 97.62 207 ILE A O 1
ATOM 1651 N N . LEU A 1 208 ? -7.805 0.679 -0.182 1.00 97.56 208 LEU A N 1
ATOM 1652 C CA . LEU A 1 208 ? -7.905 1.378 1.096 1.00 97.56 208 LEU A CA 1
ATOM 1653 C C . LEU A 1 208 ? -9.037 2.409 1.095 1.00 97.56 208 LEU A C 1
ATOM 1655 O O . LEU A 1 208 ? -9.790 2.470 2.064 1.00 97.56 208 LEU A O 1
ATOM 1659 N N . GLN A 1 209 ? -9.189 3.182 0.019 1.00 97.31 209 GLN A N 1
ATOM 1660 C CA . GLN A 1 209 ? -10.296 4.122 -0.146 1.00 97.31 209 GLN A CA 1
ATOM 1661 C C . GLN A 1 209 ? -11.641 3.393 -0.064 1.00 97.31 209 GLN A C 1
ATOM 1663 O O . GLN A 1 209 ? -12.504 3.790 0.715 1.00 97.31 209 GLN A O 1
ATOM 1668 N N . GLY A 1 210 ? -11.780 2.251 -0.745 1.00 96.19 210 GLY A N 1
ATOM 1669 C CA . GLY A 1 210 ? -12.980 1.421 -0.643 1.00 96.19 210 GLY A CA 1
ATOM 1670 C C . GLY A 1 210 ? -13.224 0.850 0.763 1.00 96.19 210 GLY A C 1
ATOM 1671 O O . GLY A 1 210 ? -14.372 0.705 1.187 1.00 96.19 210 GLY A O 1
ATOM 1672 N N . TYR A 1 211 ? -12.181 0.498 1.527 1.00 95.62 211 TYR A N 1
ATOM 1673 C CA . TYR A 1 211 ? -12.341 0.148 2.950 1.00 95.62 211 TYR A CA 1
ATOM 1674 C C . TYR A 1 211 ? -12.792 1.355 3.776 1.00 95.62 211 TYR A C 1
ATOM 1676 O O . TYR A 1 211 ? -13.712 1.237 4.581 1.00 95.62 211 TYR A O 1
ATOM 1684 N N . TYR A 1 212 ? -12.201 2.524 3.546 1.00 93.81 212 TYR A N 1
ATOM 1685 C CA . TYR A 1 212 ? -12.538 3.752 4.258 1.00 93.81 212 TYR A CA 1
ATOM 1686 C C . TYR A 1 212 ? -13.986 4.200 4.007 1.00 93.81 212 TYR A C 1
ATOM 1688 O O . TYR A 1 212 ? -14.699 4.544 4.945 1.00 93.81 212 TYR A O 1
ATOM 1696 N N . GLU A 1 213 ? -14.470 4.130 2.771 1.00 93.50 213 GLU A N 1
ATOM 1697 C CA . GLU A 1 213 ? -15.864 4.444 2.433 1.00 93.50 213 GLU A CA 1
ATOM 1698 C C . GLU A 1 213 ? -16.848 3.486 3.119 1.00 93.50 213 GLU A C 1
ATOM 1700 O O . GLU A 1 213 ? -17.837 3.919 3.715 1.00 93.50 213 GLU A O 1
ATOM 1705 N N . ARG A 1 214 ? -16.544 2.181 3.122 1.00 92.56 214 ARG A N 1
ATOM 1706 C CA . ARG A 1 214 ? -17.349 1.177 3.836 1.00 92.56 214 ARG A CA 1
ATOM 1707 C C . ARG A 1 214 ? -17.328 1.377 5.346 1.00 92.56 214 ARG A C 1
ATOM 1709 O O . ARG A 1 214 ? -18.360 1.185 5.986 1.00 92.56 214 ARG A O 1
ATOM 1716 N N . LEU A 1 215 ? -16.193 1.787 5.912 1.00 91.19 215 LEU A N 1
ATOM 1717 C CA . LEU A 1 215 ? -16.083 2.157 7.322 1.00 91.19 215 LEU A CA 1
ATOM 1718 C C . LEU A 1 215 ? -17.045 3.296 7.664 1.00 91.19 215 LEU A C 1
ATOM 1720 O O . LEU A 1 215 ? -17.765 3.212 8.656 1.00 91.19 215 LEU A O 1
ATOM 1724 N N . LEU A 1 216 ? -17.071 4.347 6.839 1.00 89.69 216 LEU A N 1
ATOM 1725 C CA . LEU A 1 216 ? -17.956 5.493 7.043 1.00 89.69 216 LEU A CA 1
ATOM 1726 C C . LEU A 1 216 ? -19.431 5.093 6.942 1.00 89.69 216 LEU A C 1
ATOM 1728 O O . LEU A 1 216 ? -20.221 5.503 7.791 1.00 89.69 216 LEU A O 1
ATOM 1732 N N . ALA A 1 217 ? -19.784 4.247 5.971 1.00 90.62 217 ALA A N 1
ATOM 1733 C CA . ALA A 1 217 ? -21.145 3.737 5.808 1.00 90.62 217 ALA A CA 1
ATOM 1734 C C . ALA A 1 217 ? -21.610 2.856 6.986 1.00 90.62 217 ALA A C 1
ATOM 1736 O O . ALA A 1 217 ? -22.795 2.829 7.302 1.00 90.62 217 ALA A O 1
ATOM 1737 N N . ASN A 1 218 ? -20.685 2.164 7.661 1.00 88.56 218 ASN A N 1
ATOM 1738 C CA . ASN A 1 218 ? -20.977 1.225 8.751 1.00 88.56 218 ASN A CA 1
ATOM 1739 C C . ASN A 1 218 ? -20.576 1.749 10.137 1.00 88.56 218 ASN A C 1
ATOM 1741 O O . ASN A 1 218 ? -20.462 0.973 11.091 1.00 88.56 218 ASN A O 1
ATOM 1745 N N . LYS A 1 219 ? -20.357 3.061 10.267 1.00 86.50 219 LYS A N 1
ATOM 1746 C CA . LYS A 1 219 ? -19.822 3.678 11.485 1.00 86.50 219 LYS A CA 1
ATOM 1747 C C . LYS A 1 219 ? -20.611 3.293 12.737 1.00 86.50 219 LYS A C 1
ATOM 1749 O O . LYS A 1 219 ? -20.001 2.949 13.744 1.00 86.50 219 LYS A O 1
ATOM 1754 N N . GLU A 1 220 ? -21.940 3.334 12.683 1.00 87.06 220 GLU A N 1
ATOM 1755 C CA . GLU A 1 220 ? -22.793 3.014 13.836 1.00 87.06 220 GLU A CA 1
ATOM 1756 C C . GLU A 1 220 ? -22.642 1.554 14.267 1.00 87.06 220 GLU A C 1
ATOM 1758 O O . GLU A 1 220 ? -22.355 1.293 15.430 1.00 87.06 220 GLU A O 1
ATOM 1763 N N . LYS A 1 221 ? -22.708 0.608 13.320 1.00 87.06 221 LYS A N 1
ATOM 1764 C CA . LYS A 1 221 ? -22.515 -0.829 13.581 1.00 87.06 221 LYS A CA 1
ATOM 1765 C C . LYS A 1 221 ? -21.157 -1.113 14.231 1.00 87.06 221 LYS A C 1
ATOM 1767 O O . LYS A 1 221 ? -21.073 -1.915 15.160 1.00 87.06 221 LYS A O 1
ATOM 1772 N N . ILE A 1 222 ? -20.101 -0.445 13.762 1.00 85.56 222 ILE A N 1
ATOM 1773 C CA . ILE A 1 222 ? -18.744 -0.586 14.309 1.00 85.56 222 ILE A CA 1
ATOM 1774 C C . ILE A 1 222 ? -18.665 -0.005 15.718 1.00 85.56 222 ILE A C 1
ATOM 1776 O O . ILE A 1 222 ? -18.129 -0.664 16.604 1.00 85.56 222 ILE A O 1
ATOM 1780 N N . VAL A 1 223 ? -19.221 1.191 15.943 1.00 84.62 223 VAL A N 1
ATOM 1781 C CA . VAL A 1 223 ? -19.260 1.812 17.274 1.00 84.62 223 VAL A CA 1
ATOM 1782 C C . VAL A 1 223 ? -20.027 0.928 18.253 1.00 84.62 223 VAL A C 1
ATOM 1784 O O . VAL A 1 223 ? -19.498 0.649 19.320 1.00 84.62 223 VAL A O 1
ATOM 1787 N N . THR A 1 224 ? -21.203 0.412 17.888 1.00 85.88 224 THR A N 1
ATOM 1788 C CA . THR A 1 224 ? -21.987 -0.484 18.750 1.00 85.88 224 THR A CA 1
ATOM 1789 C C . THR A 1 224 ? -21.204 -1.744 19.118 1.00 85.88 224 THR A C 1
ATOM 1791 O O . THR A 1 224 ? -21.038 -2.024 20.305 1.00 85.88 224 THR A O 1
ATOM 1794 N N . ARG A 1 225 ? -20.645 -2.466 18.132 1.00 84.94 225 ARG A N 1
ATOM 1795 C CA . ARG A 1 225 ? -19.842 -3.675 18.402 1.00 84.94 225 ARG A CA 1
ATOM 1796 C C . ARG A 1 225 ? -18.603 -3.364 19.245 1.00 84.94 225 ARG A C 1
ATOM 1798 O O . ARG A 1 225 ? -18.282 -4.121 20.158 1.00 84.94 225 ARG A O 1
ATOM 1805 N N . ALA A 1 226 ? -17.917 -2.254 18.965 1.00 81.81 226 ALA A N 1
ATOM 1806 C CA . ALA A 1 226 ? -16.767 -1.822 19.749 1.00 81.81 226 ALA A CA 1
ATOM 1807 C C . ALA A 1 226 ? -17.177 -1.502 21.192 1.00 81.81 226 ALA A C 1
ATOM 1809 O O . ALA A 1 226 ? -16.562 -2.019 22.114 1.00 81.81 226 ALA A O 1
ATOM 1810 N N . THR A 1 227 ? -18.243 -0.732 21.417 1.00 79.94 227 THR A N 1
ATOM 1811 C CA . THR A 1 227 ? -18.728 -0.396 22.763 1.00 79.94 227 THR A CA 1
ATOM 1812 C C . THR A 1 227 ? -19.148 -1.633 23.555 1.00 79.94 227 THR A C 1
ATOM 1814 O O . THR A 1 227 ? -18.806 -1.732 24.729 1.00 79.94 227 THR A O 1
ATOM 1817 N N . GLU A 1 228 ? -19.827 -2.604 22.943 1.00 80.25 228 GLU A N 1
ATOM 1818 C CA . GLU A 1 228 ? -20.215 -3.852 23.616 1.00 80.25 228 GLU A CA 1
ATOM 1819 C C . GLU A 1 228 ? -19.013 -4.704 24.042 1.00 80.25 228 GLU A C 1
ATOM 1821 O O . GLU A 1 228 ? -19.042 -5.369 25.080 1.00 80.25 228 GLU A O 1
ATOM 1826 N N . LEU A 1 229 ? -17.960 -4.736 23.227 1.00 75.94 229 LEU A N 1
ATOM 1827 C CA . LEU A 1 229 ? -16.793 -5.581 23.466 1.00 75.94 229 LEU A CA 1
ATOM 1828 C C . LEU A 1 229 ? -15.801 -4.895 24.412 1.00 75.94 229 LEU A C 1
ATOM 1830 O O . LEU A 1 229 ? -15.380 -5.486 25.403 1.00 75.94 229 LEU A O 1
ATOM 1834 N N . VAL A 1 230 ? -15.535 -3.608 24.184 1.00 74.44 230 VAL A N 1
ATOM 1835 C CA . VAL A 1 230 ? -14.753 -2.748 25.083 1.00 74.44 230 VAL A CA 1
ATOM 1836 C C . VAL A 1 230 ? -15.437 -2.621 26.441 1.00 74.44 230 VAL A C 1
ATOM 1838 O O . VAL A 1 230 ? -14.766 -2.690 27.462 1.00 74.44 230 VAL A O 1
ATOM 1841 N N . GLY A 1 231 ? -16.765 -2.485 26.482 1.00 70.38 231 GLY A N 1
ATOM 1842 C CA . GLY A 1 231 ? -17.536 -2.424 27.725 1.00 70.38 231 GLY A CA 1
ATOM 1843 C C . GLY A 1 231 ? -17.439 -3.710 28.547 1.00 70.38 231 GLY A C 1
ATOM 1844 O O . GLY A 1 231 ? -17.331 -3.640 29.770 1.00 70.38 231 GLY A O 1
ATOM 1845 N N . ARG A 1 232 ? -17.393 -4.880 27.894 1.00 71.81 232 ARG A N 1
ATOM 1846 C CA . ARG A 1 232 ? -17.138 -6.167 28.563 1.00 71.81 232 ARG A CA 1
ATOM 1847 C C . ARG A 1 232 ? -15.722 -6.247 29.137 1.00 71.81 232 ARG A C 1
ATOM 1849 O O . ARG A 1 232 ? -15.570 -6.602 30.303 1.00 71.81 232 ARG A O 1
ATOM 1856 N N . GLU A 1 233 ? -14.709 -5.872 28.357 1.00 68.31 233 GLU A N 1
ATOM 1857 C CA . GLU A 1 233 ? -13.305 -5.870 28.801 1.00 68.31 233 GLU A CA 1
ATOM 1858 C C . GLU A 1 233 ? -13.060 -4.851 29.931 1.00 68.31 233 GLU A C 1
ATOM 1860 O O . GLU A 1 233 ? -12.420 -5.170 30.933 1.00 68.31 233 GLU A O 1
ATOM 1865 N N . LEU A 1 234 ? -13.623 -3.640 29.824 1.00 67.25 234 LEU A N 1
ATOM 1866 C CA . LEU A 1 234 ? -13.558 -2.609 30.865 1.00 67.25 234 LEU A CA 1
ATOM 1867 C C . LEU A 1 234 ? -14.321 -3.012 32.125 1.00 67.25 234 LEU A C 1
ATOM 1869 O O . LEU A 1 234 ? -13.835 -2.745 33.219 1.00 67.25 234 LEU A O 1
ATOM 1873 N N . GLY A 1 235 ? -15.481 -3.662 31.997 1.00 67.81 235 GLY A N 1
ATOM 1874 C CA . GLY A 1 235 ? -16.235 -4.181 33.137 1.00 67.81 235 GLY A CA 1
ATOM 1875 C C . GLY A 1 235 ? -15.463 -5.266 33.892 1.00 67.81 235 GLY A C 1
ATOM 1876 O O . GLY A 1 235 ? -15.393 -5.229 35.119 1.00 67.81 235 GLY A O 1
ATOM 1877 N N . ALA A 1 236 ? -14.806 -6.178 33.168 1.00 69.62 236 ALA A N 1
ATOM 1878 C CA . ALA A 1 236 ? -13.929 -7.189 33.758 1.00 69.62 236 ALA A CA 1
ATOM 1879 C C . ALA A 1 236 ? -12.709 -6.556 34.451 1.00 69.62 236 ALA A C 1
ATOM 1881 O O . ALA A 1 236 ? -12.370 -6.929 35.573 1.00 69.62 236 ALA A O 1
ATOM 1882 N N . LEU A 1 237 ? -12.082 -5.553 33.825 1.00 66.94 237 LEU A N 1
ATOM 1883 C CA . LEU A 1 237 ? -10.998 -4.780 34.437 1.00 66.94 237 LEU A CA 1
ATOM 1884 C C . LEU A 1 237 ? -11.472 -4.041 35.693 1.00 66.94 237 LEU A C 1
ATOM 1886 O O . LEU A 1 237 ? -10.822 -4.145 36.725 1.00 66.94 237 LEU A O 1
ATOM 1890 N N . GLN A 1 238 ? -12.606 -3.338 35.647 1.00 67.12 238 GLN A N 1
ATOM 1891 C CA . GLN A 1 238 ? -13.160 -2.621 36.800 1.00 67.12 238 GLN A CA 1
ATOM 1892 C C . GLN A 1 238 ? -13.504 -3.557 37.957 1.00 67.12 238 GLN A C 1
ATOM 1894 O O . GLN A 1 238 ? -13.225 -3.201 39.098 1.00 67.12 238 GLN A O 1
ATOM 1899 N N . ALA A 1 239 ? -14.036 -4.751 37.687 1.00 70.25 239 ALA A N 1
ATOM 1900 C CA . ALA A 1 239 ? -14.274 -5.760 38.718 1.00 70.25 239 ALA A CA 1
ATOM 1901 C C . ALA A 1 239 ? -12.962 -6.189 39.397 1.00 70.25 239 ALA A C 1
ATOM 1903 O O . ALA A 1 239 ? -12.869 -6.179 40.622 1.00 70.25 239 ALA A O 1
ATOM 1904 N N . VAL A 1 240 ? -11.904 -6.443 38.617 1.00 65.69 240 VAL A N 1
ATOM 1905 C CA . VAL A 1 240 ? -10.570 -6.768 39.151 1.00 65.69 240 VAL A CA 1
ATOM 1906 C C . VAL A 1 240 ? -9.980 -5.607 39.961 1.00 65.69 240 VAL A C 1
ATOM 1908 O O . VAL A 1 240 ? -9.339 -5.841 40.984 1.00 65.69 240 VAL A O 1
ATOM 1911 N N . LEU A 1 241 ? -10.191 -4.358 39.534 1.00 64.38 241 LEU A N 1
ATOM 1912 C CA . LEU A 1 241 ? -9.711 -3.168 40.249 1.00 64.38 241 LEU A CA 1
ATOM 1913 C C . LEU A 1 241 ? -10.490 -2.916 41.549 1.00 64.38 241 LEU A C 1
ATOM 1915 O O . LEU A 1 241 ? -9.886 -2.525 42.548 1.00 64.38 241 LEU A O 1
ATOM 1919 N N . ALA A 1 242 ? -11.803 -3.157 41.541 1.00 65.81 242 ALA A N 1
ATOM 1920 C CA . ALA A 1 242 ? -12.683 -3.001 42.696 1.00 65.81 242 ALA A CA 1
ATOM 1921 C C . ALA A 1 242 ? -12.463 -4.096 43.751 1.00 65.81 242 ALA A C 1
ATOM 1923 O O . ALA A 1 242 ? -12.514 -3.810 44.944 1.00 65.81 242 ALA A O 1
ATOM 1924 N N . GLU A 1 243 ? -12.174 -5.331 43.331 1.00 63.28 243 GLU A N 1
ATOM 1925 C CA . GLU A 1 243 ? -11.912 -6.449 44.246 1.00 63.28 243 GLU A CA 1
ATOM 1926 C C . GLU A 1 243 ? -10.503 -6.420 44.850 1.00 63.28 243 GLU A C 1
ATOM 1928 O O . GLU A 1 243 ? -10.311 -6.905 45.965 1.00 63.28 243 GLU A O 1
ATOM 1933 N N . LYS A 1 244 ? -9.504 -5.865 44.146 1.00 57.81 244 LYS A N 1
ATOM 1934 C CA . LYS A 1 244 ? -8.100 -5.975 44.574 1.00 57.81 244 LYS A CA 1
ATOM 1935 C C . LYS A 1 244 ? -7.517 -4.794 45.337 1.00 57.81 244 LYS A C 1
ATOM 1937 O O . LYS A 1 244 ? -6.410 -4.967 45.827 1.00 57.81 244 LYS A O 1
ATOM 1942 N N . ASN A 1 245 ? -8.208 -3.656 45.497 1.00 53.81 245 ASN A N 1
ATOM 1943 C CA . ASN A 1 245 ? -7.619 -2.429 46.067 1.00 53.81 245 ASN A CA 1
ATOM 1944 C C . ASN A 1 245 ? -6.221 -2.191 45.468 1.00 53.81 245 ASN A C 1
ATOM 1946 O O . ASN A 1 245 ? -5.230 -2.558 46.090 1.00 53.81 245 ASN A O 1
ATOM 1950 N N . LEU A 1 246 ? -6.150 -1.641 44.248 1.00 54.72 246 LEU A N 1
ATOM 1951 C CA . LEU A 1 246 ? -4.920 -1.279 43.516 1.00 54.72 246 LEU A CA 1
ATOM 1952 C C . LEU A 1 246 ? -3.754 -0.872 44.444 1.00 54.72 246 LEU A C 1
ATOM 1954 O O . LEU A 1 246 ? -3.581 0.298 44.773 1.00 54.72 246 LEU A O 1
ATOM 1958 N N . THR A 1 247 ? -2.959 -1.845 44.881 1.00 54.59 247 THR A N 1
ATOM 1959 C CA . THR A 1 247 ? -1.882 -1.651 45.867 1.00 54.59 247 THR A CA 1
ATOM 1960 C C . THR A 1 247 ? -0.514 -1.898 45.245 1.00 54.59 247 THR A C 1
ATOM 1962 O O . THR A 1 247 ? 0.499 -1.657 45.897 1.00 54.59 247 THR A O 1
ATOM 1965 N N . SER A 1 248 ? -0.458 -2.320 43.973 1.00 62.97 248 SER A N 1
ATOM 1966 C CA . SER A 1 248 ? 0.792 -2.594 43.268 1.00 62.97 248 SER A CA 1
ATOM 1967 C C . SER A 1 248 ? 0.878 -1.906 41.900 1.00 62.97 248 SER A C 1
ATOM 1969 O O . SER A 1 248 ? -0.100 -1.745 41.167 1.00 62.97 248 SER A O 1
ATOM 1971 N N . LEU A 1 249 ? 2.109 -1.532 41.543 1.00 61.75 249 LEU A N 1
ATOM 1972 C CA . LEU A 1 249 ? 2.494 -0.982 40.240 1.00 61.75 249 LEU A CA 1
ATOM 1973 C C . LEU A 1 249 ? 2.189 -1.958 39.081 1.00 61.75 249 LEU A C 1
ATOM 1975 O O . LEU A 1 249 ? 1.990 -1.539 37.942 1.00 61.75 249 LEU A O 1
ATOM 1979 N N . GLU A 1 250 ? 2.142 -3.261 39.369 1.00 66.31 250 GLU A N 1
ATOM 1980 C CA . GLU A 1 250 ? 1.882 -4.328 38.397 1.00 66.31 250 GLU A CA 1
ATOM 1981 C C . GLU A 1 250 ? 0.425 -4.338 37.922 1.00 66.31 250 GLU A C 1
ATOM 1983 O O . GLU A 1 250 ? 0.161 -4.536 36.735 1.00 66.31 250 GLU A O 1
ATOM 1988 N N . ASP A 1 251 ? -0.528 -4.066 38.817 1.00 64.00 251 ASP A N 1
ATOM 1989 C CA . ASP A 1 251 ? -1.944 -3.996 38.458 1.00 64.00 251 ASP A CA 1
ATOM 1990 C C . ASP A 1 251 ? -2.231 -2.779 37.560 1.00 64.00 251 ASP A C 1
ATOM 1992 O O . ASP A 1 251 ? -2.972 -2.899 36.581 1.00 64.00 251 ASP A O 1
ATOM 1996 N N . ALA A 1 252 ? -1.579 -1.639 37.817 1.00 62.50 252 ALA A N 1
ATOM 1997 C CA . ALA A 1 252 ? -1.643 -0.460 36.949 1.00 62.50 252 ALA A CA 1
ATOM 1998 C C . ALA A 1 252 ? -1.019 -0.724 35.565 1.00 62.50 252 ALA A C 1
ATOM 2000 O O . ALA A 1 252 ? -1.606 -0.365 34.541 1.00 62.50 252 ALA A O 1
ATOM 2001 N N . HIS A 1 253 ? 0.125 -1.419 35.513 1.00 65.88 253 HIS A N 1
ATOM 2002 C CA . HIS A 1 253 ? 0.742 -1.841 34.252 1.00 65.88 253 HIS A CA 1
ATOM 2003 C C . HIS A 1 253 ? -0.168 -2.774 33.447 1.00 65.88 253 HIS A C 1
ATOM 2005 O O . HIS A 1 253 ? -0.318 -2.598 32.239 1.00 65.88 253 HIS A O 1
ATOM 2011 N N . ARG A 1 254 ? -0.822 -3.739 34.102 1.00 70.00 254 ARG A N 1
ATOM 2012 C CA . ARG A 1 254 ? -1.745 -4.668 33.437 1.00 70.00 254 ARG A CA 1
ATOM 2013 C C . ARG A 1 254 ? -2.939 -3.941 32.813 1.00 70.00 254 ARG A C 1
ATOM 2015 O O . ARG A 1 254 ? -3.319 -4.258 31.686 1.00 70.00 254 ARG A O 1
ATOM 2022 N N . VAL A 1 255 ? -3.509 -2.953 33.505 1.00 67.25 255 VAL A N 1
ATOM 2023 C CA . VAL A 1 255 ? -4.610 -2.122 32.978 1.00 67.25 255 VAL A CA 1
ATOM 2024 C C . VAL A 1 255 ? -4.153 -1.297 31.773 1.00 67.25 255 VAL A C 1
ATOM 2026 O O . VAL A 1 255 ? -4.874 -1.233 30.775 1.00 67.25 255 VAL A O 1
ATOM 2029 N N . ALA A 1 256 ? -2.952 -0.713 31.829 1.00 66.62 256 ALA A N 1
ATOM 2030 C CA . ALA A 1 256 ? -2.386 0.061 30.725 1.00 66.62 256 ALA A CA 1
ATOM 2031 C C . ALA A 1 256 ? -2.134 -0.809 29.481 1.00 66.62 256 ALA A C 1
ATOM 2033 O O . ALA A 1 256 ? -2.554 -0.441 28.386 1.00 66.62 256 ALA A O 1
ATOM 2034 N N . ILE A 1 257 ? -1.535 -1.995 29.653 1.00 71.38 257 ILE A N 1
ATOM 2035 C CA . ILE A 1 257 ? -1.302 -2.961 28.565 1.00 71.38 257 ILE A CA 1
ATOM 2036 C C . ILE A 1 257 ? -2.630 -3.410 27.948 1.00 71.38 257 ILE A C 1
ATOM 2038 O O . ILE A 1 257 ? -2.774 -3.429 26.727 1.00 71.38 257 ILE A O 1
ATOM 2042 N N . THR A 1 258 ? -3.622 -3.733 28.781 1.00 71.62 258 THR A N 1
ATOM 2043 C CA . THR A 1 258 ? -4.927 -4.205 28.293 1.00 71.62 258 THR A CA 1
ATOM 2044 C C . THR A 1 258 ? -5.669 -3.101 27.540 1.00 71.62 258 THR A C 1
ATOM 2046 O O . THR A 1 258 ? -6.223 -3.356 26.473 1.00 71.62 258 THR A O 1
ATOM 2049 N N . SER A 1 259 ? -5.620 -1.862 28.038 1.00 69.69 259 SER A N 1
ATOM 2050 C CA . SER A 1 259 ? -6.193 -0.695 27.354 1.00 69.69 259 SER A CA 1
ATOM 2051 C C . SER A 1 259 ? -5.500 -0.417 26.017 1.00 69.69 259 SER A C 1
ATOM 2053 O O . SER A 1 259 ? -6.181 -0.183 25.024 1.00 69.69 259 SER A O 1
ATOM 2055 N N . GLY A 1 260 ? -4.166 -0.506 25.963 1.00 73.62 260 GLY A N 1
ATOM 2056 C CA . GLY A 1 260 ? -3.403 -0.368 24.718 1.00 73.62 260 GLY A CA 1
ATOM 2057 C C . GLY A 1 260 ? -3.790 -1.427 23.685 1.00 73.62 260 GLY A C 1
ATOM 2058 O O . GLY A 1 260 ? -4.153 -1.091 22.561 1.00 73.62 260 GLY A O 1
ATOM 2059 N N . ARG A 1 261 ? -3.851 -2.700 24.101 1.00 79.75 261 ARG A N 1
ATOM 2060 C CA . ARG A 1 261 ? -4.283 -3.819 23.247 1.00 79.75 261 ARG A CA 1
ATOM 2061 C C . ARG A 1 261 ? -5.676 -3.600 22.653 1.00 79.75 261 ARG A C 1
ATOM 2063 O O . ARG A 1 261 ? -5.920 -3.904 21.489 1.00 79.75 261 ARG A O 1
ATOM 2070 N N . VAL A 1 262 ? -6.609 -3.068 23.441 1.00 80.25 262 VAL A N 1
ATOM 2071 C CA . VAL A 1 262 ? -7.968 -2.784 22.963 1.00 80.25 262 VAL A CA 1
ATOM 2072 C C . VAL A 1 262 ? -7.962 -1.758 21.824 1.00 80.25 262 VAL A C 1
ATOM 2074 O O . VAL A 1 262 ? -8.666 -1.943 20.829 1.00 80.25 262 VAL A O 1
ATOM 2077 N N . LEU A 1 263 ? -7.160 -0.700 21.953 1.00 80.19 263 LEU A N 1
ATOM 2078 C CA . LEU A 1 263 ? -7.067 0.363 20.952 1.00 80.19 263 LEU A CA 1
ATOM 2079 C C . LEU A 1 263 ? -6.324 -0.088 19.689 1.00 80.19 263 LEU A C 1
ATOM 2081 O O . LEU A 1 263 ? -6.753 0.242 18.584 1.00 80.19 263 LEU A O 1
ATOM 2085 N N . ASP A 1 264 ? -5.246 -0.852 19.855 1.00 81.94 264 ASP A N 1
ATOM 2086 C CA . ASP A 1 264 ? -4.326 -1.181 18.765 1.00 81.94 264 ASP A CA 1
ATOM 2087 C C . ASP A 1 264 ? -4.674 -2.470 18.017 1.00 81.94 264 ASP A C 1
ATOM 2089 O O . ASP A 1 264 ? -4.339 -2.599 16.841 1.00 81.94 264 ASP A O 1
ATOM 2093 N N . GLU A 1 265 ? -5.379 -3.406 18.656 1.00 84.69 265 GLU A N 1
ATOM 2094 C CA . GLU A 1 265 ? -5.677 -4.719 18.070 1.00 84.69 265 GLU A CA 1
ATOM 2095 C C . GLU A 1 265 ? -7.182 -4.975 17.961 1.00 84.69 265 GLU A C 1
ATOM 2097 O O . GLU A 1 265 ? -7.687 -5.291 16.884 1.00 84.69 265 GLU A O 1
ATOM 2102 N N . VAL A 1 266 ? -7.924 -4.799 19.059 1.00 86.06 266 VAL A N 1
ATOM 2103 C CA . VAL A 1 266 ? -9.333 -5.225 19.132 1.00 86.06 266 VAL A CA 1
ATOM 2104 C C . VAL A 1 266 ? -10.242 -4.346 18.274 1.00 86.06 266 VAL A C 1
ATOM 2106 O O . VAL A 1 266 ? -11.010 -4.855 17.460 1.00 86.06 266 VAL A O 1
ATOM 2109 N N . ILE A 1 267 ? -10.174 -3.024 18.441 1.00 86.94 267 ILE A N 1
ATOM 2110 C CA . ILE A 1 267 ?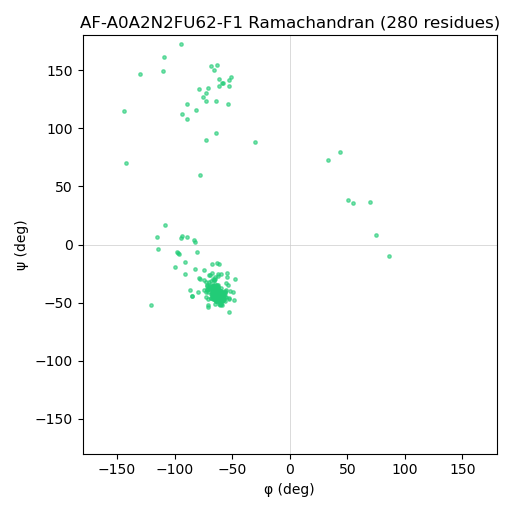 -11.019 -2.089 17.683 1.00 86.94 267 ILE A CA 1
ATOM 2111 C C . ILE A 1 267 ? -10.742 -2.164 16.167 1.00 86.94 267 ILE A C 1
ATOM 2113 O O . ILE A 1 267 ? -11.710 -2.246 15.401 1.00 86.94 267 ILE A O 1
ATOM 2117 N N . PRO A 1 268 ? -9.477 -2.190 15.703 1.00 91.38 268 PRO A N 1
ATOM 2118 C CA . PRO A 1 268 ? -9.164 -2.399 14.291 1.00 91.38 268 PRO A CA 1
ATOM 2119 C C . PRO A 1 268 ? -9.701 -3.716 13.731 1.00 91.38 268 PRO A C 1
ATOM 2121 O O . PRO A 1 268 ? -10.248 -3.724 12.629 1.00 91.38 268 PRO A O 1
ATOM 2124 N N . GLU A 1 269 ? -9.605 -4.811 14.489 1.00 91.06 269 GLU A N 1
ATOM 2125 C CA . GLU A 1 269 ? -10.118 -6.117 14.066 1.00 91.06 269 GLU A CA 1
ATOM 2126 C C . GLU A 1 269 ? -11.652 -6.120 13.955 1.00 91.06 269 GLU A C 1
ATOM 2128 O O . GLU A 1 269 ? -12.193 -6.607 12.964 1.00 91.06 269 GLU A O 1
ATOM 2133 N N . ILE A 1 270 ? -12.372 -5.491 14.892 1.00 90.06 270 ILE A N 1
ATOM 2134 C CA . ILE A 1 270 ? -13.835 -5.326 14.793 1.00 90.06 270 ILE A CA 1
ATOM 2135 C C . ILE A 1 270 ? -14.207 -4.546 13.529 1.00 90.06 270 ILE A C 1
ATOM 2137 O O . ILE A 1 270 ? -15.100 -4.955 12.780 1.00 90.06 270 ILE A O 1
ATOM 2141 N N . ALA A 1 271 ? -13.530 -3.421 13.282 1.00 91.19 271 ALA A N 1
ATOM 2142 C CA . ALA A 1 271 ? -13.782 -2.605 12.100 1.00 91.19 271 ALA A CA 1
ATOM 2143 C C . ALA A 1 271 ? -13.529 -3.402 10.809 1.00 91.19 271 ALA A C 1
ATOM 2145 O O . ALA A 1 271 ? -14.308 -3.312 9.860 1.00 91.19 271 ALA A O 1
ATOM 2146 N N . TRP A 1 272 ? -12.478 -4.224 10.796 1.00 93.81 272 TRP A N 1
ATOM 2147 C CA . TRP A 1 272 ? -12.140 -5.085 9.670 1.00 93.81 272 TRP A CA 1
ATOM 2148 C C . TRP A 1 272 ? -13.186 -6.175 9.417 1.00 93.81 272 TRP A C 1
ATOM 2150 O O . TRP A 1 272 ? -13.641 -6.340 8.284 1.00 93.81 272 TRP A O 1
ATOM 2160 N N . GLN A 1 273 ? -13.631 -6.871 10.463 1.00 91.94 273 GLN A N 1
ATOM 2161 C CA . GLN A 1 273 ? -14.655 -7.913 10.362 1.00 91.94 273 GLN A CA 1
ATOM 2162 C C . GLN A 1 273 ? -15.964 -7.378 9.783 1.00 91.94 273 GLN A C 1
ATOM 2164 O O . GLN A 1 273 ? -16.517 -7.980 8.863 1.00 91.94 273 GLN A O 1
ATOM 2169 N N . VAL A 1 274 ? -16.422 -6.212 10.251 1.00 89.81 274 VAL A N 1
ATOM 2170 C CA . VAL A 1 274 ? -17.652 -5.589 9.738 1.00 89.81 274 VAL A CA 1
ATOM 2171 C C . VAL A 1 274 ? -17.557 -5.317 8.234 1.00 89.81 274 VAL A C 1
ATOM 2173 O O . VAL A 1 274 ? -18.507 -5.587 7.503 1.00 89.81 274 VAL A O 1
ATOM 2176 N N . ILE A 1 275 ? -16.412 -4.831 7.749 1.00 91.19 275 ILE A N 1
ATOM 2177 C CA . ILE A 1 275 ? -16.212 -4.544 6.319 1.00 91.19 275 ILE A CA 1
ATOM 2178 C C . ILE A 1 275 ? -16.100 -5.831 5.488 1.00 91.19 275 ILE A C 1
ATOM 2180 O O . ILE A 1 275 ? -16.570 -5.874 4.345 1.00 91.19 275 ILE A O 1
ATOM 2184 N N . ARG A 1 276 ? -15.497 -6.889 6.042 1.00 89.19 276 ARG A N 1
ATOM 2185 C CA . ARG A 1 276 ? -15.403 -8.197 5.379 1.00 89.19 276 ARG A CA 1
ATOM 2186 C C . ARG A 1 276 ? -16.760 -8.876 5.230 1.00 89.19 276 ARG A C 1
ATOM 2188 O O . ARG A 1 276 ? -17.044 -9.386 4.152 1.00 89.19 276 ARG A O 1
ATOM 2195 N N . GLU A 1 277 ? -17.592 -8.855 6.271 1.00 87.19 277 GLU A N 1
ATOM 2196 C CA . GLU A 1 277 ? -18.954 -9.413 6.246 1.00 87.19 277 GLU A CA 1
ATOM 2197 C C . GLU A 1 277 ? -19.790 -8.802 5.108 1.00 87.19 277 GLU A C 1
ATOM 2199 O O . GLU A 1 277 ? -20.413 -9.526 4.336 1.00 87.19 277 GLU A O 1
ATOM 2204 N N . GLU A 1 278 ? -19.728 -7.479 4.934 1.00 77.31 278 GLU A N 1
ATOM 2205 C CA . GLU A 1 278 ? -20.423 -6.763 3.851 1.00 77.31 278 GLU A CA 1
ATOM 2206 C C . GLU A 1 278 ? -19.920 -7.136 2.451 1.00 77.31 278 GLU A C 1
ATOM 2208 O O . GLU A 1 278 ? -20.657 -7.051 1.470 1.00 77.31 278 GLU A O 1
ATOM 2213 N N . SER A 1 279 ? -18.653 -7.537 2.343 1.00 69.69 279 SER A N 1
ATOM 2214 C CA . SER A 1 279 ? -18.047 -7.923 1.066 1.00 69.69 279 SER A CA 1
ATOM 2215 C C . SER A 1 279 ? -18.375 -9.368 0.677 1.00 69.69 279 SER A C 1
ATOM 2217 O O . SER A 1 279 ? -18.283 -9.698 -0.497 1.00 69.69 279 SER A O 1
ATOM 2219 N N . ALA A 1 280 ? -18.757 -10.214 1.640 1.00 63.84 280 ALA A N 1
ATOM 2220 C CA . ALA A 1 280 ? -19.174 -11.600 1.413 1.00 63.84 280 ALA A CA 1
ATOM 2221 C C . ALA A 1 280 ? -20.690 -11.752 1.177 1.00 63.84 280 ALA A C 1
ATOM 2223 O O . ALA A 1 280 ? -21.137 -12.803 0.725 1.00 63.84 280 ALA A O 1
ATOM 2224 N N . GLY A 1 281 ? -21.482 -10.726 1.506 1.00 53.69 281 GLY A N 1
ATOM 2225 C CA . GLY A 1 281 ? -22.932 -10.683 1.286 1.00 53.69 281 GLY A CA 1
ATOM 2226 C C . GLY A 1 281 ? -23.367 -10.119 -0.074 1.00 53.69 281 GLY A C 1
ATOM 2227 O O . GLY A 1 281 ? -24.562 -9.899 -0.270 1.00 53.69 281 GLY A O 1
ATOM 2228 N N . ARG A 1 282 ? -22.422 -9.852 -0.984 1.00 43.38 282 ARG A N 1
ATOM 2229 C CA . ARG A 1 282 ? -22.646 -9.408 -2.370 1.00 43.38 282 ARG A CA 1
ATOM 2230 C C . ARG A 1 282 ? -22.069 -10.429 -3.338 1.00 43.38 282 ARG A C 1
ATOM 2232 O O . ARG A 1 282 ? -22.645 -10.545 -4.439 1.00 43.38 282 ARG A O 1
#

Radius of gyration: 29.68 Å; Cα contacts (8 Å, |Δi|>4): 206; chains: 1; bounding box: 100×60×66 Å